Protein AF-0000000084598216 (afdb_homodimer)

Structure (mmCIF, N/CA/C/O backbone):
data_AF-0000000084598216-model_v1
#
loop_
_entity.id
_entity.type
_entity.pdbx_description
1 polymer N-acetyltransferase
#
loop_
_atom_site.group_PDB
_atom_site.id
_atom_site.type_symbol
_atom_site.label_atom_id
_atom_site.label_alt_id
_atom_site.label_comp_id
_atom_site.label_asym_id
_atom_site.label_entity_id
_atom_site.label_seq_id
_atom_site.pdbx_PDB_ins_code
_atom_site.Cartn_x
_atom_site.Cartn_y
_atom_site.Cartn_z
_atom_site.occupancy
_atom_site.B_iso_or_equiv
_atom_site.auth_seq_id
_atom_site.auth_comp_id
_atom_site.auth_asym_id
_atom_site.auth_atom_id
_atom_site.pdbx_PDB_model_num
ATOM 1 N N . MET A 1 1 ? 5.824 30.094 13.469 1 44.12 1 MET A N 1
ATOM 2 C CA . MET A 1 1 ? 5.27 28.875 12.891 1 44.12 1 MET A CA 1
ATOM 3 C C . MET A 1 1 ? 6.266 27.719 12.992 1 44.12 1 MET A C 1
ATOM 5 O O . MET A 1 1 ? 7.402 27.828 12.523 1 44.12 1 MET A O 1
ATOM 9 N N . ASN A 1 2 ? 6.309 27.078 14.039 1 52.69 2 ASN A N 1
ATOM 10 C CA . ASN A 1 2 ? 7.262 25.969 14.117 1 52.69 2 ASN A CA 1
ATOM 11 C C . ASN A 1 2 ? 7.18 25.062 12.898 1 52.69 2 ASN A C 1
ATOM 13 O O . ASN A 1 2 ? 6.195 24.344 12.711 1 52.69 2 ASN A O 1
ATOM 17 N N . ASP A 1 3 ? 7.652 25.469 11.719 1 62.44 3 ASP A N 1
ATOM 18 C CA . ASP A 1 3 ? 7.531 25.141 10.305 1 62.44 3 ASP A CA 1
ATOM 19 C C . ASP A 1 3 ? 8.172 23.781 10 1 62.44 3 ASP A C 1
ATOM 21 O O . ASP A 1 3 ? 8.523 23.5 8.852 1 62.44 3 ASP A O 1
ATOM 25 N N . LYS A 1 4 ? 8.352 23.078 11.164 1 89.88 4 LYS A N 1
ATOM 26 C CA . LYS A 1 4 ? 9.133 21.906 10.781 1 89.88 4 LYS A CA 1
ATOM 27 C C . LYS A 1 4 ? 8.297 20.625 10.859 1 89.88 4 LYS A C 1
ATOM 29 O O . LYS A 1 4 ? 7.551 20.438 11.82 1 89.88 4 LYS A O 1
ATOM 34 N N . VAL A 1 5 ? 8.234 19.953 9.906 1 97.06 5 VAL A N 1
ATOM 35 C CA . VAL A 1 5 ? 7.648 18.609 9.906 1 97.06 5 VAL A CA 1
ATOM 36 C C . VAL A 1 5 ? 8.43 17.703 10.859 1 97.06 5 VAL A C 1
ATOM 38 O O . VAL A 1 5 ? 9.656 17.672 10.836 1 97.06 5 VAL A O 1
ATOM 41 N N . ARG A 1 6 ? 7.707 17.047 11.797 1 97.81 6 ARG A N 1
ATOM 42 C CA . ARG A 1 6 ? 8.352 16.188 12.789 1 97.81 6 ARG A CA 1
ATOM 43 C C . ARG A 1 6 ? 7.906 14.742 12.633 1 97.81 6 ARG A C 1
ATOM 45 O O . ARG A 1 6 ? 6.715 14.469 12.461 1 97.81 6 ARG A O 1
ATOM 52 N N . ILE A 1 7 ? 8.883 13.891 12.758 1 98.44 7 ILE A N 1
ATOM 53 C CA . ILE A 1 7 ? 8.586 12.461 12.734 1 98.44 7 ILE A CA 1
ATOM 54 C C . ILE A 1 7 ? 8.109 12.016 14.117 1 98.44 7 ILE A C 1
ATOM 56 O O . ILE A 1 7 ? 8.688 12.398 15.133 1 98.44 7 ILE A O 1
ATOM 60 N N . ASN A 1 8 ? 7.07 11.32 14.109 1 98.06 8 ASN A N 1
ATOM 61 C CA . ASN A 1 8 ? 6.484 10.719 15.297 1 98.06 8 ASN A CA 1
ATOM 62 C C . ASN A 1 8 ? 6.215 11.758 16.375 1 98.06 8 ASN A C 1
ATOM 64 O O . ASN A 1 8 ? 6.477 11.516 17.562 1 98.06 8 ASN A O 1
ATOM 68 N N . LEU A 1 9 ? 5.793 12.914 15.977 1 96.69 9 LEU A N 1
ATOM 69 C CA . LEU A 1 9 ? 5.391 13.906 16.969 1 96.69 9 LEU A CA 1
ATOM 70 C C . LEU A 1 9 ? 4.211 13.398 17.797 1 96.69 9 LEU A C 1
ATOM 72 O O . LEU A 1 9 ? 3.346 12.688 17.281 1 96.69 9 LEU A O 1
ATOM 76 N N . PRO A 1 10 ? 4.137 13.719 19.062 1 96.31 10 PRO A N 1
ATOM 77 C CA . PRO A 1 10 ? 3.006 13.273 19.875 1 96.31 10 PRO A CA 1
ATOM 78 C C . PRO A 1 10 ? 1.663 13.758 19.344 1 96.31 10 PRO A C 1
ATOM 80 O O . PRO A 1 10 ? 1.524 14.938 18.984 1 96.31 10 PRO A O 1
ATOM 83 N N . ILE A 1 11 ? 0.755 12.898 19.203 1 96.94 11 ILE A N 1
ATOM 84 C CA . ILE A 1 11 ? -0.568 13.203 18.672 1 96.94 11 ILE A CA 1
ATOM 85 C C . ILE A 1 11 ? -1.642 12.633 19.609 1 96.94 11 ILE A C 1
ATOM 87 O O . ILE A 1 11 ? -1.562 11.469 20.016 1 96.94 11 ILE A O 1
ATOM 91 N N . GLU A 1 12 ? -2.537 13.477 19.938 1 96.19 12 GLU A N 1
ATOM 92 C CA . GLU A 1 12 ? -3.691 12.992 20.688 1 96.19 12 GLU A CA 1
ATOM 93 C C . GLU A 1 12 ? -4.668 12.25 19.781 1 96.19 12 GLU A C 1
ATOM 95 O O . GLU A 1 12 ? -4.758 12.539 18.594 1 96.19 12 GLU A O 1
ATOM 100 N N . ASP A 1 13 ? -5.48 11.414 20.359 1 94.94 13 ASP A N 1
ATOM 101 C CA . ASP A 1 13 ? -6.328 10.484 19.609 1 94.94 13 ASP A CA 1
ATOM 102 C C . ASP A 1 13 ? -7.305 11.234 18.719 1 94.94 13 ASP A C 1
ATOM 104 O O . ASP A 1 13 ? -7.664 10.758 17.641 1 94.94 13 ASP A O 1
ATOM 108 N N . GLU A 1 14 ? -7.668 12.406 19.062 1 96.88 14 GLU A N 1
ATOM 109 C CA . GLU A 1 14 ? -8.719 13.109 18.344 1 96.88 14 GLU A CA 1
ATOM 110 C C . GLU A 1 14 ? -8.141 13.984 17.234 1 96.88 14 GLU A C 1
ATOM 112 O O . GLU A 1 14 ? -8.867 14.438 16.344 1 96.88 14 GLU A O 1
ATOM 117 N N . GLU A 1 15 ? -6.887 14.18 17.25 1 98 15 GLU A N 1
ATOM 118 C CA . GLU A 1 15 ? -6.309 15.227 16.406 1 98 15 GLU A CA 1
ATOM 119 C C . GLU A 1 15 ? -6.363 14.836 14.938 1 98 15 GLU A C 1
ATOM 121 O O . GLU A 1 15 ? -6.754 15.641 14.086 1 98 15 GLU A O 1
ATOM 126 N N . VAL A 1 16 ? -5.977 13.602 14.617 1 98.38 16 VAL A N 1
ATOM 127 C CA . VAL A 1 16 ? -5.984 13.195 13.219 1 98.38 16 VAL A CA 1
ATOM 128 C C . VAL A 1 16 ? -7.422 13.062 12.727 1 98.38 16 VAL A C 1
ATOM 130 O O . VAL A 1 16 ? -7.766 13.57 11.656 1 98.38 16 VAL A O 1
ATOM 133 N N . PRO A 1 17 ? -8.32 12.484 13.57 1 98.19 17 PRO A N 1
ATOM 134 C CA . PRO A 1 17 ? -9.727 12.453 13.164 1 98.19 17 PRO A CA 1
ATOM 135 C C . PRO A 1 17 ? -10.289 13.844 12.898 1 98.19 17 PRO A C 1
ATOM 137 O O . PRO A 1 17 ? -11.047 14.039 11.945 1 98.19 17 PRO A O 1
ATOM 140 N N . LEU A 1 18 ? -9.906 14.781 13.68 1 98.19 18 LEU A N 1
ATOM 141 C CA . LEU A 1 18 ? -10.359 16.156 13.477 1 98.19 18 LEU A CA 1
ATOM 142 C C . LEU A 1 18 ? -9.805 16.719 12.18 1 98.19 18 LEU A C 1
ATOM 144 O O . LEU A 1 18 ? -10.523 17.391 11.43 1 98.19 18 LEU A O 1
ATOM 148 N N . LEU A 1 19 ? -8.586 16.516 11.914 1 98.31 19 LEU A N 1
ATOM 149 C CA . LEU A 1 19 ? -7.965 16.984 10.688 1 98.31 19 LEU A CA 1
ATOM 150 C C . LEU A 1 19 ? -8.617 16.344 9.469 1 98.31 19 LEU A C 1
ATOM 152 O O . LEU A 1 19 ? -8.883 17.016 8.469 1 98.31 19 LEU A O 1
ATOM 156 N N . ARG A 1 20 ? -8.852 15.016 9.555 1 97.94 20 ARG A N 1
ATOM 157 C CA . ARG A 1 20 ? -9.562 14.328 8.484 1 97.94 20 ARG A CA 1
ATOM 158 C C . ARG A 1 20 ? -10.914 14.969 8.227 1 97.94 20 ARG A C 1
ATOM 160 O O . ARG A 1 20 ? -11.273 15.242 7.078 1 97.94 20 ARG A O 1
ATOM 167 N N . GLU A 1 21 ? -11.625 15.219 9.281 1 98.06 21 GLU A N 1
ATOM 168 C CA . GLU A 1 21 ? -12.938 15.844 9.172 1 98.06 21 GLU A CA 1
ATOM 169 C C . GLU A 1 21 ? -12.844 17.219 8.5 1 98.06 21 GLU A C 1
ATOM 171 O O . GLU A 1 21 ? -13.703 17.578 7.695 1 98.06 21 GLU A O 1
ATOM 176 N N . THR A 1 22 ? -11.844 17.938 8.82 1 97.75 22 THR A N 1
ATOM 177 C CA . THR A 1 22 ? -11.664 19.297 8.312 1 97.75 22 THR A CA 1
ATOM 178 C C . THR A 1 22 ? -11.492 19.297 6.797 1 97.75 22 THR A C 1
ATOM 180 O O . THR A 1 22 ? -11.852 20.266 6.121 1 97.75 22 THR A O 1
ATOM 183 N N . VAL A 1 23 ? -11.016 18.172 6.219 1 96.5 23 VAL A N 1
ATOM 184 C CA . VAL A 1 23 ? -10.812 18.125 4.777 1 96.5 23 VAL A CA 1
ATOM 185 C C . VAL A 1 23 ? -11.953 17.344 4.121 1 96.5 23 VAL A C 1
ATOM 187 O O . VAL A 1 23 ? -11.883 17 2.941 1 96.5 23 VAL A O 1
ATOM 190 N N . GLY A 1 24 ? -12.969 16.953 4.898 1 96.12 24 GLY A N 1
ATOM 191 C CA . GLY A 1 24 ? -14.164 16.328 4.359 1 96.12 24 GLY A CA 1
ATOM 192 C C . GLY A 1 24 ? -14.078 14.812 4.348 1 96.12 24 GLY A C 1
ATOM 193 O O . GLY A 1 24 ? -14.844 14.148 3.645 1 96.12 24 GLY A O 1
ATOM 194 N N . TRP A 1 25 ? -13.148 14.266 5.039 1 95.31 25 TRP A N 1
ATOM 195 C CA . TRP A 1 25 ? -13 12.812 5.102 1 95.31 25 TRP A CA 1
ATOM 196 C C . TRP A 1 25 ? -13.719 12.242 6.316 1 95.31 25 TRP A C 1
ATOM 198 O O . TRP A 1 25 ? -14.031 12.977 7.258 1 95.31 25 TRP A O 1
ATOM 208 N N . ALA A 1 26 ? -13.969 10.922 6.289 1 94.06 26 ALA A N 1
ATOM 209 C CA . ALA A 1 26 ? -14.477 10.266 7.484 1 94.06 26 ALA A CA 1
ATOM 210 C C . ALA A 1 26 ? -13.469 10.344 8.625 1 94.06 26 ALA A C 1
ATOM 212 O O . ALA A 1 26 ? -12.266 10.18 8.406 1 94.06 26 ALA A O 1
ATOM 213 N N . ARG A 1 27 ? -13.898 10.594 9.773 1 95.44 27 ARG A N 1
ATOM 214 C CA . ARG A 1 27 ? -13.039 10.797 10.93 1 95.44 27 ARG A CA 1
ATOM 215 C C . ARG A 1 27 ? -12.297 9.516 11.297 1 95.44 27 ARG A C 1
ATOM 217 O O . ARG A 1 27 ? -11.117 9.555 11.656 1 95.44 27 ARG A O 1
ATOM 224 N N . ARG A 1 28 ? -13.008 8.367 11.328 1 93.12 28 ARG A N 1
ATOM 225 C CA . ARG A 1 28 ? -12.469 7.055 11.672 1 93.12 28 ARG A CA 1
ATOM 226 C C . ARG A 1 28 ? -11.812 7.082 13.055 1 93.12 28 ARG A C 1
ATOM 228 O O . ARG A 1 28 ? -10.664 6.656 13.211 1 93.12 28 ARG A O 1
ATOM 235 N N . ASP A 1 29 ? -12.539 7.516 14 1 95.44 29 ASP A N 1
ATOM 236 C CA . ASP A 1 29 ? -12.031 7.707 15.352 1 95.44 29 ASP A CA 1
ATOM 237 C C . ASP A 1 29 ? -11.453 6.406 15.914 1 95.44 29 ASP A C 1
ATOM 239 O O . ASP A 1 29 ? -10.484 6.43 16.672 1 95.44 29 ASP A O 1
ATOM 243 N N . GLN A 1 30 ? -12.008 5.391 15.484 1 92.12 30 GLN A N 1
ATOM 244 C CA . GLN A 1 30 ? -11.633 4.105 16.062 1 92.12 30 GLN A CA 1
ATOM 245 C C . GLN A 1 30 ? -10.258 3.656 15.562 1 92.12 30 GLN A C 1
ATOM 247 O O . GLN A 1 30 ? -9.625 2.793 16.172 1 92.12 30 GLN A O 1
ATOM 252 N N . ASP A 1 31 ? -9.82 4.191 14.523 1 92.62 31 ASP A N 1
ATOM 253 C CA . ASP A 1 31 ? -8.539 3.789 13.938 1 92.62 31 ASP A CA 1
ATOM 254 C C . ASP A 1 31 ? -7.371 4.309 14.773 1 92.62 31 ASP A C 1
ATOM 256 O O . ASP A 1 31 ? -6.285 3.723 14.758 1 92.62 31 ASP A O 1
ATOM 260 N N . TYR A 1 32 ? -7.684 5.383 15.352 1 90.31 32 TYR A N 1
ATOM 261 C CA . TYR A 1 32 ? -6.668 6.012 16.188 1 90.31 32 TYR A CA 1
ATOM 262 C C . TYR A 1 32 ? -6.914 5.723 17.656 1 90.31 32 TYR A C 1
ATOM 264 O O . TYR A 1 32 ? -8.031 5.879 18.156 1 90.31 32 TYR A O 1
ATOM 272 N N . PRO A 1 33 ? -6.012 5.148 18.5 1 91.06 33 PRO A N 1
ATOM 273 C CA . PRO A 1 33 ? -4.555 5.262 18.391 1 91.06 33 PRO A CA 1
ATOM 274 C C . PRO A 1 33 ? -3.91 4.043 17.734 1 91.06 33 PRO A C 1
ATOM 276 O O . PRO A 1 33 ? -2.691 4.008 17.547 1 91.06 33 PRO A O 1
ATOM 279 N N . LEU A 1 34 ? -4.648 3.055 17.312 1 92.06 34 LEU A N 1
ATOM 280 C CA . LEU A 1 34 ? -4.102 1.799 16.812 1 92.06 34 LEU A CA 1
ATOM 281 C C . LEU A 1 34 ? -3.16 2.047 15.641 1 92.06 34 LEU A C 1
ATOM 283 O O . LEU A 1 34 ? -2.146 1.36 15.492 1 92.06 34 LEU A O 1
ATOM 287 N N . LEU A 1 35 ? -3.516 2.973 14.875 1 93.19 35 LEU A N 1
ATOM 288 C CA . LEU A 1 35 ? -2.693 3.316 13.719 1 93.19 35 LEU A CA 1
ATOM 289 C C . LEU A 1 35 ? -1.271 3.666 14.148 1 93.19 35 LEU A C 1
ATOM 291 O O . LEU A 1 35 ? -0.304 3.217 13.531 1 93.19 35 LEU A O 1
ATOM 295 N N . PHE A 1 36 ? -1.128 4.34 15.227 1 94.31 36 PHE A N 1
ATOM 296 C CA . PHE A 1 36 ? 0.178 4.797 15.68 1 94.31 36 PHE A CA 1
ATOM 297 C C . PHE A 1 36 ? 0.994 3.637 16.234 1 9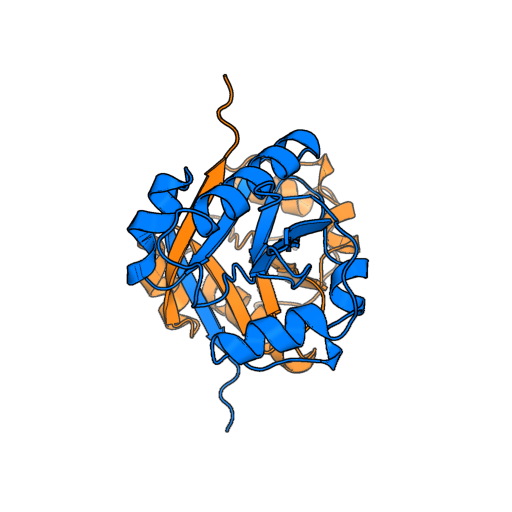4.31 36 PHE A C 1
ATOM 299 O O . PHE A 1 36 ? 2.225 3.688 16.25 1 94.31 36 PHE A O 1
ATOM 306 N N . GLU A 1 37 ? 0.31 2.607 16.641 1 92.62 37 GLU A N 1
ATOM 307 C CA . GLU A 1 37 ? 0.968 1.401 17.125 1 92.62 37 GLU A CA 1
ATOM 308 C C . GLU A 1 37 ? 1.438 0.521 15.977 1 92.62 37 GLU A C 1
ATOM 310 O O . GLU A 1 37 ? 2.406 -0.23 16.109 1 92.62 37 GLU A O 1
ATOM 315 N N . ARG A 1 38 ? 0.796 0.696 14.898 1 91.75 38 ARG A N 1
ATOM 316 C CA . ARG A 1 38 ? 0.979 -0.309 13.859 1 91.75 38 ARG A CA 1
ATOM 317 C C . ARG A 1 38 ? 1.77 0.258 12.68 1 91.75 38 ARG A C 1
ATOM 319 O O . ARG A 1 38 ? 2.496 -0.472 12.008 1 91.75 38 ARG A O 1
ATOM 326 N N . CYS A 1 39 ? 1.553 1.528 12.453 1 94.69 39 CYS A N 1
ATOM 327 C CA . CYS A 1 39 ? 2.283 2.09 11.32 1 94.69 39 CYS A CA 1
ATOM 328 C C . CYS A 1 39 ? 3.783 2.111 11.594 1 94.69 39 CYS A C 1
ATOM 330 O O . CYS A 1 39 ? 4.211 1.922 12.734 1 94.69 39 CYS A O 1
ATOM 332 N N . THR A 1 40 ? 4.547 2.199 10.547 1 95.38 40 THR A N 1
ATOM 333 C CA . THR A 1 40 ? 5.996 2.266 10.711 1 95.38 40 THR A CA 1
ATOM 334 C C . THR A 1 40 ? 6.402 3.562 11.406 1 95.38 40 THR A C 1
ATOM 336 O O . THR A 1 40 ? 7.141 3.539 12.391 1 95.38 40 THR A O 1
ATOM 339 N N . PHE A 1 41 ? 5.996 4.672 10.875 1 97.5 41 PHE A N 1
ATOM 340 C CA . PHE A 1 41 ? 6.133 5.984 11.5 1 97.5 41 PHE A CA 1
ATOM 341 C C . PHE A 1 41 ? 5.176 6.988 10.859 1 97.5 41 PHE A C 1
ATOM 343 O O . PHE A 1 41 ? 4.492 6.664 9.883 1 97.5 41 PHE A O 1
ATOM 350 N N . TRP A 1 42 ? 5.07 8.141 11.5 1 98 42 TRP A N 1
ATOM 351 C CA . TRP A 1 42 ? 4.254 9.211 10.945 1 98 42 TRP A CA 1
ATOM 352 C C . TRP A 1 42 ? 4.965 10.555 11.07 1 98 42 TRP A C 1
ATOM 354 O O . TRP A 1 42 ? 5.992 10.664 11.742 1 98 42 TRP A O 1
ATOM 364 N N . ALA A 1 43 ? 4.48 11.453 10.273 1 98.44 43 ALA A N 1
ATOM 365 C CA . ALA A 1 43 ? 4.957 12.836 10.328 1 98.44 43 ALA A CA 1
ATOM 366 C C . ALA A 1 43 ? 3.793 13.812 10.5 1 98.44 43 ALA A C 1
ATOM 368 O O . ALA A 1 43 ? 2.672 13.531 10.07 1 98.44 43 ALA A O 1
ATOM 369 N N . GLY A 1 44 ? 4.09 14.875 11.172 1 98.25 44 GLY A N 1
ATOM 370 C CA . GLY A 1 44 ? 3.092 15.922 11.352 1 98.25 44 GLY A CA 1
ATOM 371 C C . GLY A 1 44 ? 3.699 17.297 11.539 1 98.25 44 GLY A C 1
ATOM 372 O O . GLY A 1 44 ? 4.918 17.438 11.672 1 98.25 44 GLY A O 1
ATOM 373 N N . MET A 1 45 ? 2.834 18.203 11.383 1 97.94 45 MET A N 1
ATOM 374 C CA . MET A 1 45 ? 3.184 19.609 11.609 1 97.94 45 MET A CA 1
ATOM 375 C C . MET A 1 45 ? 2.115 20.312 12.438 1 97.94 45 MET A C 1
ATOM 377 O O . MET A 1 45 ? 0.923 20.047 12.266 1 97.94 45 MET A O 1
ATOM 381 N N . ARG A 1 46 ? 2.594 21.172 13.32 1 97.12 46 ARG A N 1
ATOM 382 C CA . ARG A 1 46 ? 1.678 21.953 14.133 1 97.12 46 ARG A CA 1
ATOM 383 C C . ARG A 1 46 ? 1.679 23.422 13.703 1 97.12 46 ARG A C 1
ATOM 385 O O . ARG A 1 46 ? 2.719 23.953 13.305 1 97.12 46 ARG A O 1
ATOM 392 N N . GLY A 1 47 ? 0.487 23.969 13.805 1 94.19 47 GLY A N 1
ATOM 393 C CA . GLY A 1 47 ? 0.353 25.391 13.531 1 94.19 47 GLY A CA 1
ATOM 394 C C . GLY A 1 47 ? 0.76 26.281 14.695 1 94.19 47 GLY A C 1
ATOM 395 O O . GLY A 1 47 ? 1.365 25.797 15.656 1 94.19 47 GLY A O 1
ATOM 396 N N . GLU A 1 48 ? 0.495 27.562 14.539 1 92.06 48 GLU A N 1
ATOM 397 C CA . GLU A 1 48 ? 0.89 28.547 15.531 1 92.06 48 GLU A CA 1
ATOM 398 C C . GLU A 1 48 ? 0.182 28.328 16.859 1 92.06 48 GLU A C 1
ATOM 400 O O . GLU A 1 48 ? 0.734 28.609 17.922 1 92.06 48 GLU A O 1
ATOM 405 N N . ASN A 1 49 ? -0.982 27.797 16.844 1 92.25 49 ASN A N 1
ATOM 406 C CA . ASN A 1 49 ? -1.756 27.531 18.062 1 92.25 49 ASN A CA 1
ATOM 407 C C . ASN A 1 49 ? -1.616 26.078 18.5 1 92.25 49 ASN A C 1
ATOM 409 O O . ASN A 1 49 ? -2.525 25.531 19.125 1 92.25 49 ASN A O 1
ATOM 413 N N . GLU A 1 50 ? -0.662 25.375 18.016 1 93.44 50 GLU A N 1
ATOM 414 C CA . GLU A 1 50 ? -0.301 24.016 18.391 1 93.44 50 GLU A CA 1
ATOM 415 C C . GLU A 1 50 ? -1.316 23.016 17.875 1 93.44 50 GLU A C 1
ATOM 417 O O . GLU A 1 50 ? -1.372 21.875 18.344 1 93.44 50 GLU A O 1
ATOM 422 N N . GLU A 1 51 ? -2.115 23.406 16.969 1 95.56 51 GLU A N 1
ATOM 423 C CA . GLU A 1 51 ? -3.041 22.484 16.312 1 95.56 51 GLU A CA 1
ATOM 424 C C . GLU A 1 51 ? -2.334 21.656 15.242 1 95.56 51 GLU A C 1
ATOM 426 O O . GLU A 1 51 ? -1.438 22.156 14.555 1 95.56 51 GLU A O 1
ATOM 431 N N . LEU A 1 52 ? -2.73 20.438 15.117 1 97.62 52 LEU A N 1
ATOM 432 C CA . LEU A 1 52 ? -2.193 19.625 14.039 1 97.62 52 LEU A CA 1
ATOM 433 C C . LEU A 1 52 ? -2.668 20.125 12.68 1 97.62 52 LEU A C 1
ATOM 435 O O . LEU A 1 52 ? -3.873 20.172 12.414 1 97.62 52 LEU A O 1
ATOM 439 N N . ILE A 1 53 ? -1.76 20.516 11.766 1 97.5 53 ILE A N 1
ATOM 440 C CA . ILE A 1 53 ? -2.205 21.125 10.516 1 97.5 53 ILE A CA 1
ATOM 441 C C . ILE A 1 53 ? -1.802 20.234 9.336 1 97.5 53 ILE A C 1
ATOM 443 O O . ILE A 1 53 ? -2.262 20.438 8.211 1 97.5 53 ILE A O 1
ATOM 447 N N . ALA A 1 54 ? -0.954 19.266 9.547 1 98.5 54 ALA A N 1
ATOM 448 C CA . ALA A 1 54 ? -0.545 18.328 8.508 1 98.5 54 ALA A CA 1
ATOM 449 C C . ALA A 1 54 ? -0.213 16.953 9.109 1 98.5 54 ALA A C 1
ATOM 451 O O . ALA A 1 54 ? 0.292 16.875 10.234 1 98.5 54 ALA A O 1
ATOM 452 N N . PHE A 1 55 ? -0.533 15.969 8.344 1 98.56 55 PHE A N 1
ATOM 453 C CA . PHE A 1 55 ? -0.317 14.609 8.828 1 98.56 55 PHE A CA 1
ATOM 454 C C . PHE A 1 55 ? -0.12 13.648 7.664 1 98.56 55 PHE A C 1
ATOM 456 O O . PHE A 1 55 ? -0.72 13.82 6.602 1 98.56 55 PHE A O 1
ATOM 463 N N . GLY A 1 56 ? 0.669 12.68 7.805 1 98.19 56 GLY A N 1
ATOM 464 C CA . GLY A 1 56 ? 0.883 11.531 6.941 1 98.19 56 GLY A CA 1
ATOM 465 C C . GLY A 1 56 ? 1.662 10.414 7.609 1 98.19 56 GLY A C 1
ATOM 466 O O . GLY A 1 56 ? 2.336 10.641 8.617 1 98.19 56 GLY A O 1
ATOM 467 N N . TYR A 1 57 ? 1.491 9.258 7.129 1 97.69 57 TYR A N 1
ATOM 468 C CA . TYR A 1 57 ? 2.227 8.172 7.766 1 97.69 57 TYR A CA 1
ATOM 469 C C . TYR A 1 57 ? 2.691 7.148 6.738 1 97.69 57 TYR A C 1
ATOM 471 O O . TYR A 1 57 ? 2.236 7.164 5.594 1 97.69 57 TYR A O 1
ATOM 479 N N . LEU A 1 58 ? 3.664 6.449 7.066 1 97.62 58 LEU A N 1
ATOM 480 C CA . LEU A 1 58 ? 4.184 5.324 6.297 1 97.62 58 LEU A CA 1
ATOM 481 C C . LEU A 1 58 ? 3.879 4 6.992 1 97.62 58 LEU A C 1
ATOM 483 O O . LEU A 1 58 ? 4.035 3.887 8.211 1 97.62 58 LEU A O 1
ATOM 487 N N . CYS A 1 59 ? 3.34 3.08 6.195 1 94.81 59 CYS A N 1
ATOM 488 C CA . CYS A 1 59 ? 3.1 1.731 6.695 1 94.81 59 CYS A CA 1
ATOM 489 C C . CYS A 1 59 ? 3.668 0.687 5.742 1 94.81 59 CYS A C 1
ATOM 491 O O . CYS A 1 59 ? 4.18 1.027 4.676 1 94.81 59 CYS A O 1
ATOM 493 N N . GLY A 1 60 ? 3.602 -0.583 6.18 1 90.38 60 GLY A N 1
ATOM 494 C CA . GLY A 1 60 ? 4.125 -1.69 5.398 1 90.38 60 GLY A CA 1
ATOM 495 C C . GLY A 1 60 ? 4.629 -2.84 6.25 1 90.38 60 GLY A C 1
ATOM 496 O O . GLY A 1 60 ? 4.262 -2.959 7.418 1 90.38 60 GLY A O 1
ATOM 497 N N . MET A 1 61 ? 5.398 -3.656 5.59 1 85.75 61 MET A N 1
ATOM 498 C CA . MET A 1 61 ? 5.859 -4.879 6.242 1 85.75 61 MET A CA 1
ATOM 499 C C . MET A 1 61 ? 7.152 -4.629 7.012 1 85.75 61 MET A C 1
ATOM 501 O O . MET A 1 61 ? 7.641 -5.516 7.719 1 85.75 61 MET A O 1
ATOM 505 N N . GLY A 1 62 ? 7.605 -3.445 6.953 1 80.75 62 GLY A N 1
ATOM 506 C CA . GLY A 1 62 ? 8.891 -3.156 7.574 1 80.75 62 GLY A CA 1
ATOM 507 C C . GLY A 1 62 ? 10.055 -3.803 6.855 1 80.75 62 GLY A C 1
ATOM 508 O O . GLY A 1 62 ? 11.102 -4.051 7.457 1 80.75 62 GLY A O 1
ATOM 509 N N . LEU A 1 63 ? 9.812 -4.176 5.742 1 85.75 63 LEU A N 1
ATOM 510 C CA . LEU A 1 63 ? 10.867 -4.664 4.852 1 85.75 63 LEU A CA 1
ATOM 511 C C . LEU A 1 63 ? 11.305 -3.57 3.885 1 85.75 63 LEU A C 1
ATOM 513 O O . LEU A 1 63 ? 11.5 -2.422 4.285 1 85.75 63 LEU A O 1
ATOM 517 N N . GLU A 1 64 ? 11.523 -3.824 2.658 1 88.5 64 GLU A N 1
ATOM 518 C CA . GLU A 1 64 ? 12.109 -2.848 1.747 1 88.5 64 GLU A CA 1
ATOM 519 C C . GLU A 1 64 ? 11.047 -1.92 1.169 1 88.5 64 GLU A C 1
ATOM 521 O O . GLU A 1 64 ? 11.367 -0.856 0.636 1 88.5 64 GLU A O 1
ATOM 526 N N . HIS A 1 65 ? 9.859 -2.277 1.362 1 93.19 65 HIS A N 1
ATOM 527 C CA . HIS A 1 65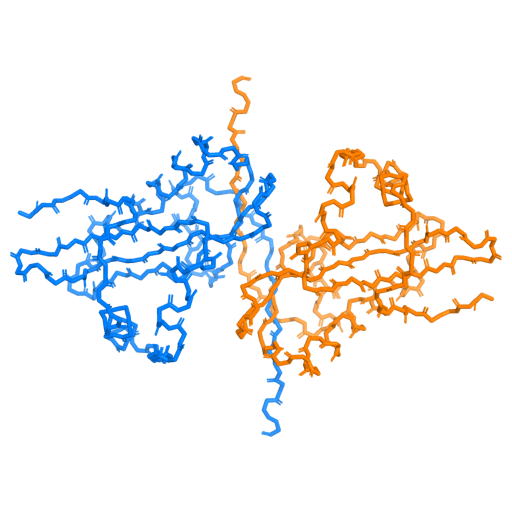 ? 8.773 -1.57 0.7 1 93.19 65 HIS A CA 1
ATOM 528 C C . HIS A 1 65 ? 7.793 -0.987 1.715 1 93.19 65 HIS A C 1
ATOM 530 O O . HIS A 1 65 ? 7.426 -1.656 2.684 1 93.19 65 HIS A O 1
ATOM 536 N N . GLY A 1 66 ?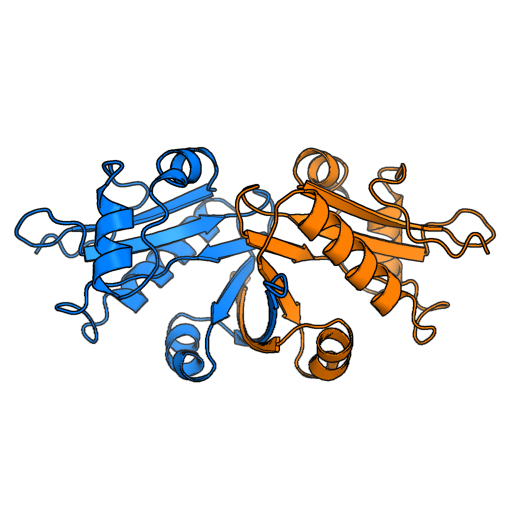 7.387 0.329 1.517 1 95.69 66 GLY A N 1
ATOM 537 C CA . GLY A 1 66 ? 6.375 0.963 2.348 1 95.69 66 GLY A CA 1
ATOM 538 C C . GLY A 1 66 ? 5.367 1.771 1.549 1 95.69 66 GLY A C 1
ATOM 539 O O . GLY A 1 66 ? 5.535 1.962 0.342 1 95.69 66 GLY A O 1
ATOM 540 N N . TYR A 1 67 ? 4.332 2.242 2.295 1 96.75 67 TYR A N 1
ATOM 541 C CA . TYR A 1 67 ? 3.24 3.01 1.706 1 96.75 67 TYR A CA 1
ATOM 542 C C . TYR A 1 67 ? 2.988 4.289 2.492 1 96.75 67 TYR A C 1
ATOM 544 O O . TYR A 1 67 ? 2.885 4.262 3.721 1 96.75 67 TYR A O 1
ATOM 552 N N . ILE A 1 68 ? 2.943 5.336 1.809 1 97.19 68 ILE A N 1
ATOM 553 C CA . ILE A 1 68 ? 2.529 6.586 2.438 1 97.19 68 ILE A CA 1
ATOM 554 C C . ILE A 1 68 ? 1.02 6.758 2.295 1 97.19 68 ILE A C 1
ATOM 556 O O . ILE A 1 68 ? 0.467 6.574 1.209 1 97.19 68 ILE A O 1
ATOM 560 N N . GLU A 1 69 ? 0.386 7.109 3.396 1 95.31 69 GLU A N 1
ATOM 561 C CA . GLU A 1 69 ? -1.065 7.258 3.447 1 95.31 69 GLU A CA 1
ATOM 562 C C . GLU A 1 69 ? -1.462 8.516 4.215 1 95.31 69 GLU A C 1
ATOM 564 O O . GLU A 1 69 ? -0.666 9.062 4.984 1 95.31 69 GLU A O 1
ATOM 569 N N . ASP A 1 70 ? -2.693 8.938 3.996 1 94.88 70 ASP A N 1
ATOM 570 C CA . ASP A 1 70 ? -3.379 9.984 4.746 1 94.88 70 ASP A CA 1
ATOM 571 C C . ASP A 1 70 ? -2.57 11.281 4.746 1 94.88 70 ASP A C 1
ATOM 573 O O . ASP A 1 70 ? -2.391 11.906 5.793 1 94.88 70 ASP A O 1
ATOM 577 N N . VAL A 1 71 ? -2.029 11.539 3.568 1 96.94 71 VAL A N 1
ATOM 578 C CA . VAL A 1 71 ? -1.378 12.836 3.438 1 96.94 71 VAL A CA 1
ATOM 579 C C . VAL A 1 71 ? -2.428 13.945 3.449 1 96.94 71 VAL A C 1
ATOM 581 O O . VAL A 1 71 ? -3.172 14.117 2.48 1 96.94 71 VAL A O 1
ATOM 584 N N . ILE A 1 72 ? -2.461 14.648 4.57 1 97.62 72 ILE A N 1
ATOM 585 C CA . ILE A 1 72 ? -3.518 15.633 4.762 1 97.62 72 ILE A CA 1
ATOM 586 C C . ILE A 1 72 ? -2.914 16.938 5.266 1 97.62 72 ILE A C 1
ATOM 588 O O . ILE A 1 72 ? -2.031 16.938 6.129 1 97.62 72 ILE A O 1
ATOM 592 N N . VAL A 1 73 ? -3.352 17.984 4.676 1 97.75 73 VAL A N 1
ATOM 593 C CA . VAL A 1 73 ? -3.002 19.328 5.109 1 97.75 73 VAL A CA 1
ATOM 594 C C . VAL A 1 73 ? -4.27 20.141 5.363 1 97.75 73 VAL A C 1
ATOM 596 O O . VAL A 1 73 ? -5.191 20.141 4.543 1 97.75 73 VAL A O 1
ATOM 599 N N . HIS A 1 74 ? -4.301 20.781 6.527 1 97.94 74 HIS A N 1
ATOM 600 C CA . HIS A 1 74 ? -5.43 21.641 6.836 1 97.94 74 HIS A CA 1
ATOM 601 C C . HIS A 1 74 ? -5.691 22.625 5.699 1 97.94 74 HIS A C 1
ATOM 603 O O . HIS A 1 74 ? -4.758 23.203 5.145 1 97.94 74 HIS A O 1
ATOM 609 N N . PRO A 1 75 ? -6.969 22.859 5.41 1 97.5 75 PRO A N 1
ATOM 610 C CA . PRO A 1 75 ? -7.316 23.688 4.246 1 97.5 75 PRO A CA 1
ATOM 611 C C . PRO A 1 75 ? -6.699 25.078 4.301 1 97.5 75 PRO A C 1
ATOM 613 O O . PRO A 1 75 ? -6.238 25.594 3.281 1 97.5 75 PRO A O 1
ATOM 616 N N . LEU A 1 76 ? -6.613 25.641 5.406 1 95.69 76 LEU A N 1
ATOM 617 C CA . LEU A 1 76 ? -6.098 27 5.578 1 95.69 76 LEU A CA 1
ATOM 618 C C . LEU A 1 76 ? -4.609 27.062 5.258 1 95.69 76 LEU A C 1
ATOM 620 O O . LEU A 1 76 ? -4.047 28.141 5.09 1 95.69 76 LEU A O 1
ATOM 624 N N . TYR A 1 77 ? -3.975 25.922 5.152 1 94.69 77 TYR A N 1
ATOM 625 C CA . TYR A 1 77 ? -2.527 25.875 4.973 1 94.69 77 TYR A CA 1
ATOM 626 C C . TYR A 1 77 ? -2.156 25.203 3.662 1 94.69 77 TYR A C 1
ATOM 628 O O . TYR A 1 77 ? -0.983 24.906 3.412 1 94.69 77 TYR A O 1
ATOM 636 N N . GLN A 1 78 ? -3.094 24.844 2.855 1 94.38 78 GLN A N 1
ATOM 637 C CA . GLN A 1 78 ? -2.832 24.203 1.571 1 94.38 78 GLN A CA 1
ATOM 638 C C . GLN A 1 78 ? -2.287 25.203 0.557 1 94.38 78 GLN A C 1
ATOM 640 O O . GLN A 1 78 ? -2.443 26.406 0.729 1 94.38 78 GLN A O 1
ATOM 645 N N . GLY A 1 79 ? -1.575 24.672 -0.355 1 92.06 79 GLY A N 1
ATOM 646 C CA . GLY A 1 79 ? -1.02 25.531 -1.394 1 92.06 79 GLY A CA 1
ATOM 647 C C . GLY A 1 79 ? 0.22 26.281 -0.949 1 92.06 79 GLY A C 1
ATOM 648 O O . GLY A 1 79 ? 0.666 27.203 -1.627 1 92.06 79 GLY A O 1
ATOM 649 N N . SER A 1 80 ? 0.77 25.875 0.195 1 91 80 SER A N 1
ATOM 650 C CA . SER A 1 80 ? 1.924 26.578 0.749 1 91 80 SER A CA 1
ATOM 651 C C . SER A 1 80 ? 3.164 25.688 0.743 1 91 80 SER A C 1
ATOM 653 O O . SER A 1 80 ? 4.195 26.062 1.31 1 91 80 SER A O 1
ATOM 655 N N . GLY A 1 81 ? 3.021 24.531 0.192 1 94.19 81 GLY A N 1
ATOM 656 C CA . GLY A 1 81 ? 4.172 23.656 0.107 1 94.19 81 GLY A CA 1
ATOM 657 C C . GLY A 1 81 ? 4.277 22.703 1.283 1 94.19 81 GLY A C 1
ATOM 658 O O . GLY A 1 81 ? 5.168 21.844 1.321 1 94.19 81 GLY A O 1
ATOM 659 N N . ILE A 1 82 ? 3.389 22.766 2.172 1 95.69 82 ILE A N 1
ATOM 660 C CA . ILE A 1 82 ? 3.418 21.969 3.391 1 95.69 82 ILE A CA 1
ATOM 661 C C . ILE A 1 82 ? 3.277 20.484 3.039 1 95.69 82 ILE A C 1
ATOM 663 O O . ILE A 1 82 ? 3.957 19.641 3.621 1 95.69 82 ILE A O 1
ATOM 667 N N . GLY A 1 83 ? 2.436 20.219 2.119 1 97 83 GLY A N 1
ATOM 668 C CA . GLY A 1 83 ? 2.266 18.828 1.694 1 97 83 GLY A CA 1
ATOM 669 C C . GLY A 1 83 ? 3.549 18.203 1.186 1 97 83 GLY A C 1
ATOM 670 O O . GLY A 1 83 ? 3.893 17.078 1.57 1 97 83 GLY A O 1
ATOM 671 N N . ALA A 1 84 ? 4.215 18.969 0.361 1 96.56 84 ALA A N 1
ATOM 672 C CA . ALA A 1 84 ? 5.473 18.469 -0.197 1 96.56 84 ALA A CA 1
ATOM 673 C C . ALA A 1 84 ? 6.523 18.297 0.895 1 96.56 84 ALA A C 1
ATOM 675 O O . ALA A 1 84 ? 7.266 17.312 0.896 1 96.56 84 ALA A O 1
ATOM 676 N N . LYS A 1 85 ? 6.609 19.219 1.763 1 96.88 85 LYS A N 1
ATOM 677 C CA . LYS A 1 85 ? 7.523 19.109 2.895 1 96.88 85 LYS A CA 1
ATOM 678 C C . LYS A 1 85 ? 7.234 17.859 3.719 1 96.88 85 LYS A C 1
ATOM 680 O O . LYS A 1 85 ? 8.156 17.156 4.145 1 96.88 85 LYS A O 1
ATOM 685 N N . LEU A 1 86 ? 5.973 17.609 3.93 1 97.88 86 LEU A N 1
ATOM 686 C CA . LEU A 1 86 ? 5.523 16.469 4.699 1 97.88 86 LEU A CA 1
ATOM 687 C C . LEU A 1 86 ? 5.953 15.164 4.031 1 97.88 86 LEU A C 1
ATOM 689 O O . LEU A 1 86 ? 6.582 14.305 4.664 1 97.88 86 LEU A O 1
ATOM 693 N N . VAL A 1 87 ? 5.66 15.016 2.736 1 98.06 87 VAL A N 1
ATOM 694 C CA . VAL A 1 87 ? 5.969 13.805 1.983 1 98.06 87 VAL A CA 1
ATOM 695 C C . VAL A 1 87 ? 7.484 13.609 1.917 1 98.06 87 VAL A C 1
ATOM 697 O O . VAL A 1 87 ? 7.988 12.516 2.176 1 98.06 87 VAL A O 1
ATOM 700 N N . LYS A 1 88 ? 8.211 14.641 1.668 1 97.38 88 LYS A N 1
ATOM 701 C CA . LYS A 1 88 ? 9.664 14.555 1.573 1 97.38 88 LYS A CA 1
ATOM 702 C C . LYS A 1 88 ? 10.281 14.148 2.912 1 97.38 88 LYS A C 1
ATOM 704 O O . LYS A 1 88 ? 11.25 13.391 2.953 1 97.38 88 LYS A O 1
ATOM 709 N N . ARG A 1 89 ? 9.742 14.664 3.963 1 97.62 89 ARG A N 1
ATOM 710 C CA . ARG A 1 89 ? 10.227 14.281 5.285 1 97.62 89 ARG A CA 1
ATOM 711 C C . ARG A 1 89 ? 9.992 12.797 5.547 1 97.62 89 ARG A C 1
ATOM 713 O O . ARG A 1 89 ? 10.836 12.133 6.152 1 97.62 89 ARG A O 1
ATOM 720 N N . LEU A 1 90 ? 8.828 12.305 5.16 1 98.12 90 LEU A N 1
ATOM 721 C CA . LEU A 1 90 ? 8.523 10.883 5.285 1 98.12 90 LEU A CA 1
ATOM 722 C C . LEU A 1 90 ? 9.508 10.047 4.473 1 98.12 90 LEU A C 1
ATOM 724 O O . LEU A 1 90 ? 9.961 8.992 4.93 1 98.12 90 LEU A O 1
ATOM 728 N N . LEU A 1 91 ? 9.867 10.523 3.273 1 97.69 91 LEU A N 1
ATOM 729 C CA . LEU A 1 91 ? 10.773 9.797 2.398 1 97.69 91 LEU A CA 1
ATOM 730 C C . LEU A 1 91 ? 12.18 9.758 2.988 1 97.69 91 LEU A C 1
ATOM 732 O O . LEU A 1 91 ? 12.852 8.727 2.93 1 97.69 91 LEU A O 1
ATOM 736 N N . VAL A 1 92 ? 12.609 10.836 3.545 1 97.19 92 VAL A N 1
ATOM 737 C CA . VAL A 1 92 ? 13.914 10.875 4.199 1 97.19 92 VAL A CA 1
ATOM 738 C C . VAL A 1 92 ? 13.945 9.859 5.344 1 97.19 92 VAL A C 1
ATOM 740 O O . VAL A 1 92 ? 14.914 9.109 5.492 1 97.19 92 VAL A O 1
ATOM 743 N N . GLU A 1 93 ? 12.906 9.844 6.117 1 97.5 93 GLU A N 1
ATOM 744 C CA . GLU A 1 93 ? 12.828 8.891 7.223 1 97.5 93 GLU A CA 1
ATOM 745 C C . GLU A 1 93 ? 12.797 7.457 6.711 1 97.5 93 GLU A C 1
ATOM 747 O O . GLU A 1 93 ? 13.391 6.562 7.316 1 97.5 93 GLU A O 1
ATOM 752 N N . ALA A 1 94 ? 12.023 7.242 5.652 1 96.5 94 ALA A N 1
ATOM 753 C CA . ALA A 1 94 ? 12 5.922 5.035 1 96.5 94 ALA A CA 1
ATOM 754 C C . ALA A 1 94 ? 13.414 5.449 4.695 1 96.5 94 ALA A C 1
ATOM 756 O O . ALA A 1 94 ? 13.812 4.344 5.074 1 96.5 94 ALA A O 1
ATOM 757 N N . GLU A 1 95 ? 14.18 6.273 4.059 1 94.88 95 GLU A N 1
ATOM 758 C CA . GLU A 1 95 ? 15.555 5.957 3.695 1 94.88 95 GLU A CA 1
ATOM 759 C C . GLU A 1 95 ? 16.391 5.613 4.93 1 94.88 95 GLU A C 1
ATOM 761 O O . GLU A 1 95 ? 17.094 4.613 4.945 1 94.88 95 GLU A O 1
ATOM 766 N N . THR A 1 96 ? 16.219 6.402 5.926 1 95 96 THR A N 1
ATOM 767 C CA . THR A 1 96 ? 17.016 6.246 7.137 1 95 96 THR A CA 1
ATOM 768 C C . THR A 1 96 ? 16.672 4.949 7.855 1 95 96 THR A C 1
ATOM 770 O O . THR A 1 96 ? 17.484 4.395 8.594 1 95 96 THR A O 1
ATOM 773 N N . THR A 1 97 ? 15.453 4.461 7.641 1 93.44 97 THR A N 1
ATOM 774 C CA . THR A 1 97 ? 14.992 3.279 8.359 1 93.44 97 THR A CA 1
ATOM 775 C C . THR A 1 97 ? 15.07 2.041 7.477 1 93.44 97 THR A C 1
ATOM 777 O O . THR A 1 97 ? 14.547 0.983 7.828 1 93.44 97 THR A O 1
ATOM 780 N N . GLY A 1 98 ? 15.586 2.203 6.324 1 92.38 98 GLY A N 1
ATOM 781 C CA . GLY A 1 98 ? 15.883 1.051 5.484 1 92.38 98 GLY A CA 1
ATOM 782 C C . GLY A 1 98 ? 14.766 0.724 4.508 1 92.38 98 GLY A C 1
ATOM 783 O O . GLY A 1 98 ? 14.742 -0.362 3.924 1 92.38 98 GLY A O 1
ATOM 784 N N . ILE A 1 99 ? 13.82 1.584 4.402 1 93.56 99 ILE A N 1
ATOM 785 C CA . ILE A 1 99 ? 12.781 1.438 3.395 1 93.56 99 ILE A CA 1
ATOM 786 C C . ILE A 1 99 ? 13.242 2.055 2.078 1 93.56 99 ILE A C 1
ATOM 788 O O . ILE A 1 99 ? 13.398 3.273 1.977 1 93.56 99 ILE A O 1
ATOM 792 N N . GLU A 1 100 ? 13.336 1.2 1.087 1 94 100 GLU A N 1
ATOM 793 C CA . GLU A 1 100 ? 13.984 1.644 -0.141 1 94 100 GLU A CA 1
ATOM 794 C C . GLU A 1 100 ? 12.961 1.936 -1.235 1 94 100 GLU A C 1
ATOM 796 O O . GLU A 1 100 ? 13.289 2.568 -2.242 1 94 100 GLU A O 1
ATOM 801 N N . ILE A 1 101 ? 11.852 1.404 -1.087 1 95.12 101 ILE A N 1
ATOM 802 C CA . ILE A 1 101 ? 10.773 1.621 -2.047 1 95.12 101 ILE A CA 1
ATOM 803 C C . ILE A 1 101 ? 9.531 2.141 -1.321 1 95.12 101 ILE A C 1
ATOM 805 O O . ILE A 1 101 ? 9.109 1.564 -0.318 1 95.12 101 ILE A O 1
ATOM 809 N N . VAL A 1 102 ? 9.031 3.24 -1.772 1 97.31 102 VAL A N 1
ATOM 810 C CA . VAL A 1 102 ? 7.809 3.805 -1.206 1 97.31 102 VAL A CA 1
ATOM 811 C C . VAL A 1 102 ? 6.77 3.998 -2.309 1 97.31 102 VAL A C 1
ATOM 813 O O . VAL A 1 102 ? 7.082 4.527 -3.377 1 97.31 102 VAL A O 1
ATOM 816 N N . THR A 1 103 ? 5.586 3.539 -2.018 1 96.75 103 THR A N 1
ATOM 817 C CA . THR A 1 103 ? 4.504 3.652 -2.988 1 96.75 103 THR A CA 1
ATOM 818 C C . THR A 1 103 ? 3.367 4.508 -2.434 1 96.75 103 THR A C 1
ATOM 820 O O . THR A 1 103 ? 3.111 4.5 -1.228 1 96.75 103 THR A O 1
ATOM 823 N N . VAL A 1 104 ? 2.721 5.285 -3.301 1 96.19 104 VAL A N 1
ATOM 824 C CA . VAL A 1 104 ? 1.518 6.051 -2.992 1 96.19 104 VAL A CA 1
ATOM 825 C C . VAL A 1 104 ? 0.489 5.871 -4.105 1 96.19 104 VAL A C 1
ATOM 827 O O . VAL A 1 104 ? 0.849 5.598 -5.254 1 96.19 104 VAL A O 1
ATOM 830 N N . THR A 1 105 ? -0.735 5.922 -3.781 1 93.88 105 THR A N 1
ATOM 831 C CA . THR A 1 105 ? -1.833 5.984 -4.742 1 93.88 105 THR A CA 1
ATOM 832 C C . THR A 1 105 ? -2.635 7.27 -4.562 1 93.88 105 THR A C 1
ATOM 834 O O . THR A 1 105 ? -2.795 7.758 -3.439 1 93.88 105 THR A O 1
ATOM 837 N N . PHE A 1 106 ? -3.078 7.828 -5.625 1 92.25 106 PHE A N 1
ATOM 838 C CA . PHE A 1 106 ? -3.723 9.133 -5.598 1 92.25 106 PHE A CA 1
ATOM 839 C C . PHE A 1 106 ? -4.617 9.32 -6.816 1 92.25 106 PHE A C 1
ATOM 841 O O . PHE A 1 106 ? -4.547 8.547 -7.773 1 92.25 106 PHE A O 1
ATOM 848 N N . ASP A 1 107 ? -5.484 10.297 -6.695 1 90 107 ASP A N 1
ATOM 849 C CA . ASP A 1 107 ? -6.207 10.742 -7.883 1 90 107 ASP A CA 1
ATOM 850 C C . ASP A 1 107 ? -5.254 11.359 -8.906 1 90 107 ASP A C 1
ATOM 852 O O . ASP A 1 107 ? -4.316 12.07 -8.539 1 90 107 ASP A O 1
ATOM 856 N N . THR A 1 108 ? -5.574 11.117 -10.164 1 88.38 108 THR A N 1
ATOM 857 C CA . THR A 1 108 ? -4.68 11.508 -11.25 1 88.38 108 THR A CA 1
ATOM 858 C C . THR A 1 108 ? -4.387 13.008 -11.195 1 88.38 108 THR A C 1
ATOM 860 O O . THR A 1 108 ? -3.309 13.445 -11.594 1 88.38 108 THR A O 1
ATOM 863 N N . GLU A 1 109 ? -5.285 13.75 -10.641 1 91.44 109 GLU A N 1
ATOM 864 C CA . GLU A 1 109 ? -5.09 15.195 -10.57 1 91.44 109 GLU A CA 1
ATOM 865 C C . GLU A 1 109 ? -3.947 15.547 -9.617 1 91.44 109 GLU A C 1
ATOM 867 O O . GLU A 1 109 ? -3.408 16.656 -9.672 1 91.44 109 GLU A O 1
ATOM 872 N N . HIS A 1 110 ? -3.572 14.617 -8.805 1 92.62 110 HIS A N 1
ATOM 873 C CA . HIS A 1 110 ? -2.518 14.883 -7.836 1 92.62 110 HIS A CA 1
ATOM 874 C C . HIS A 1 110 ? -1.165 14.391 -8.344 1 92.62 110 HIS A C 1
ATOM 876 O O . HIS A 1 110 ? -0.159 14.492 -7.637 1 92.62 110 HIS A O 1
ATOM 882 N N . ALA A 1 111 ? -1.038 13.922 -9.555 1 93.31 111 ALA A N 1
ATOM 883 C CA . ALA A 1 111 ? 0.184 13.367 -10.133 1 93.31 111 ALA A CA 1
ATOM 884 C C . ALA A 1 111 ? 1.316 14.391 -10.109 1 93.31 111 ALA A C 1
ATOM 886 O O . ALA A 1 111 ? 2.426 14.086 -9.664 1 93.31 111 ALA A O 1
ATOM 887 N N . PRO A 1 112 ? 1.074 15.648 -10.508 1 94.44 112 PRO A N 1
ATOM 888 C CA . PRO A 1 112 ? 2.172 16.609 -10.484 1 94.44 112 PRO A CA 1
ATOM 889 C 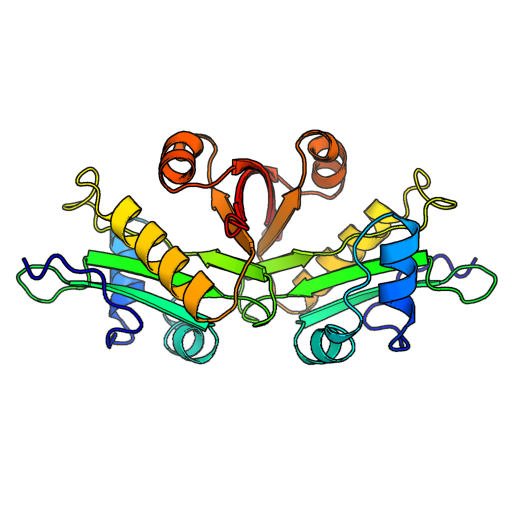C . PRO A 1 112 ? 2.744 16.828 -9.078 1 94.44 112 PRO A C 1
ATOM 891 O O . PRO A 1 112 ? 3.951 17.016 -8.93 1 94.44 112 PRO A O 1
ATOM 894 N N . PHE A 1 113 ? 1.877 16.734 -8.109 1 95.5 113 PHE A N 1
ATOM 895 C CA . PHE A 1 113 ? 2.295 16.906 -6.723 1 95.5 113 PHE A CA 1
ATOM 896 C C . PHE A 1 113 ? 3.299 15.836 -6.328 1 95.5 113 PHE A C 1
ATOM 898 O O . PHE A 1 113 ? 4.391 16.141 -5.844 1 95.5 113 PHE A O 1
ATOM 905 N N . TYR A 1 114 ? 3.023 14.625 -6.559 1 96.56 114 TYR A N 1
ATOM 906 C CA . TYR A 1 114 ? 3.873 13.523 -6.121 1 96.56 114 TYR A CA 1
ATOM 907 C C . TYR A 1 114 ? 5.113 13.406 -7.004 1 96.56 114 TYR A C 1
ATOM 909 O O . TYR A 1 114 ? 6.176 12.992 -6.535 1 96.56 114 TYR A O 1
ATOM 917 N N . GLN A 1 115 ? 4.922 13.797 -8.242 1 95.25 115 GLN A N 1
ATOM 918 C CA . GLN A 1 115 ? 6.094 13.852 -9.109 1 95.25 115 GLN A CA 1
ATOM 919 C C . GLN A 1 115 ? 7.129 14.844 -8.578 1 95.25 115 GLN A C 1
ATOM 921 O O . GLN A 1 115 ? 8.328 14.547 -8.562 1 95.25 115 GLN A O 1
ATOM 926 N N . ARG A 1 116 ? 6.656 15.922 -8.117 1 95.31 116 ARG A N 1
ATOM 927 C CA . ARG A 1 116 ? 7.543 16.938 -7.539 1 95.31 116 ARG A CA 1
ATOM 928 C C . ARG A 1 116 ? 8.211 16.406 -6.27 1 95.31 116 ARG A C 1
ATOM 930 O O . ARG A 1 116 ? 9.305 16.859 -5.91 1 95.31 116 ARG A O 1
ATOM 937 N N . CYS A 1 117 ? 7.559 15.523 -5.645 1 96.62 117 CYS A N 1
ATOM 938 C CA . CYS A 1 117 ? 8.102 14.953 -4.418 1 96.62 117 CYS A CA 1
ATOM 939 C C . CYS A 1 117 ? 9.109 13.852 -4.73 1 96.62 117 CYS A C 1
ATOM 941 O O . CYS A 1 117 ? 9.727 13.297 -3.824 1 96.62 117 CYS A O 1
ATOM 943 N N . GLY A 1 118 ? 9.234 13.422 -6.027 1 96.19 118 GLY A N 1
ATOM 944 C CA . GLY A 1 118 ? 10.258 12.461 -6.414 1 96.19 118 GLY A CA 1
ATOM 945 C C . GLY A 1 118 ? 9.695 11.109 -6.812 1 96.19 118 GLY A C 1
ATOM 946 O O . GLY A 1 118 ? 10.445 10.172 -7.062 1 96.19 118 GLY A O 1
ATOM 947 N N . PHE A 1 119 ? 8.391 11.086 -6.906 1 96.69 119 PHE A N 1
ATOM 948 C CA . PHE A 1 119 ? 7.781 9.82 -7.293 1 96.69 119 PHE A CA 1
ATOM 949 C C . PHE A 1 119 ? 7.73 9.688 -8.812 1 96.69 119 PHE A C 1
ATOM 951 O O . PHE A 1 119 ? 7.492 10.664 -9.523 1 96.69 119 PHE A O 1
ATOM 958 N N . THR A 1 120 ? 7.965 8.477 -9.242 1 95.25 120 THR A N 1
ATOM 959 C CA . THR A 1 120 ? 7.711 8.141 -10.641 1 95.25 120 THR A CA 1
ATOM 960 C C . THR A 1 120 ? 6.258 7.719 -10.844 1 95.25 120 THR A C 1
ATOM 962 O O . THR A 1 120 ? 5.75 6.859 -10.117 1 95.25 120 THR A O 1
ATOM 965 N N . TYR A 1 121 ? 5.676 8.297 -11.805 1 92.12 121 TYR A N 1
ATOM 966 C CA . TYR A 1 121 ? 4.262 8.047 -12.062 1 92.12 121 TYR A CA 1
ATOM 967 C C . TYR A 1 121 ? 4.051 6.656 -12.641 1 92.12 121 TYR A C 1
ATOM 969 O O . TYR A 1 121 ? 4.828 6.203 -13.484 1 92.12 121 TYR A O 1
ATOM 977 N N . GLY A 1 122 ? 3.074 6.004 -12.211 1 91.31 122 GLY A N 1
ATOM 978 C CA . GLY A 1 122 ? 2.578 4.734 -12.719 1 91.31 122 GLY A CA 1
ATOM 979 C C . GLY A 1 122 ? 1.087 4.551 -12.508 1 91.31 122 GLY A C 1
ATOM 980 O O . GLY A 1 122 ? 0.366 5.52 -12.258 1 91.31 122 GLY A O 1
ATOM 981 N N . GLY A 1 123 ? 0.644 3.318 -12.742 1 92.25 123 GLY A N 1
ATOM 982 C CA . GLY A 1 123 ? -0.765 3.021 -12.531 1 92.25 123 GLY A CA 1
ATOM 983 C C . GLY A 1 123 ? -1.077 2.559 -11.125 1 92.25 123 GLY A C 1
ATOM 984 O O . GLY A 1 123 ? -0.231 1.957 -10.461 1 92.25 123 GLY A O 1
ATOM 985 N N . GLY A 1 124 ? -2.199 2.967 -10.695 1 93.38 124 GLY A N 1
ATOM 986 C CA . GLY A 1 124 ? -2.766 2.467 -9.445 1 93.38 124 GLY A CA 1
ATOM 987 C C . GLY A 1 124 ? -4.199 1.997 -9.594 1 93.38 124 GLY A C 1
ATOM 988 O O . GLY A 1 124 ? -4.887 2.369 -10.547 1 93.38 124 GLY A O 1
ATOM 989 N N . GLY A 1 125 ? -4.539 1.067 -8.781 1 94.94 125 GLY A N 1
ATOM 990 C CA . GLY A 1 125 ? -5.906 0.576 -8.719 1 94.94 125 GLY A CA 1
ATOM 991 C C . GLY A 1 125 ? -6.438 0.473 -7.301 1 94.94 125 GLY A C 1
ATOM 992 O O . GLY A 1 125 ? -5.691 0.134 -6.375 1 94.94 125 GLY A O 1
ATOM 993 N N . VAL A 1 126 ? -7.73 0.826 -7.184 1 95.69 126 VAL A N 1
ATOM 994 C CA . VAL A 1 126 ? -8.383 0.712 -5.883 1 95.69 126 VAL A CA 1
ATOM 995 C C . VAL A 1 126 ? -9.648 -0.137 -6.012 1 95.69 126 VAL A C 1
ATOM 997 O O . VAL A 1 126 ? -10.438 0.051 -6.941 1 95.69 126 VAL A O 1
ATOM 1000 N N . TRP A 1 127 ? -9.68 -1.031 -5.141 1 96.62 127 TRP A N 1
ATOM 1001 C CA . TRP A 1 127 ? -10.859 -1.885 -5.016 1 96.62 127 TRP A CA 1
ATOM 1002 C C . TRP A 1 127 ? -11.586 -1.62 -3.701 1 96.62 127 TRP A C 1
ATOM 1004 O O . TRP A 1 127 ? -10.953 -1.457 -2.656 1 96.62 127 TRP A O 1
ATOM 1014 N N . ARG A 1 128 ? -12.891 -1.449 -3.736 1 95.19 128 ARG A N 1
ATOM 1015 C CA . ARG A 1 128 ? -13.727 -1.243 -2.559 1 95.19 128 ARG A CA 1
ATOM 1016 C C . ARG A 1 128 ? -14.875 -2.244 -2.52 1 95.19 128 ARG A C 1
ATOM 1018 O O . ARG A 1 128 ? -15.469 -2.557 -3.553 1 95.19 128 ARG A O 1
ATOM 1025 N N . ILE A 1 129 ? -15.109 -2.748 -1.353 1 89.81 129 ILE A N 1
ATOM 1026 C CA . ILE A 1 129 ? -16.281 -3.621 -1.239 1 89.81 129 ILE A CA 1
ATOM 1027 C C . ILE A 1 129 ? -17.531 -2.859 -1.647 1 89.81 129 ILE A C 1
ATOM 1029 O O . ILE A 1 129 ? -17.672 -1.673 -1.34 1 89.81 129 ILE A O 1
ATOM 1033 N N . LYS A 1 130 ? -18.297 -3.455 -2.695 1 70.25 130 LYS A N 1
ATOM 1034 C CA . LYS A 1 130 ? -19.547 -2.842 -3.119 1 70.25 130 LYS A CA 1
ATOM 1035 C C . LYS A 1 130 ? -20.562 -2.824 -1.982 1 70.25 130 LYS A C 1
ATOM 1037 O O . LYS A 1 130 ? -20.766 -3.834 -1.301 1 70.25 130 LYS A O 1
ATOM 1042 N N . ASN A 1 131 ? -20.562 -1.716 -1.155 1 56.91 131 ASN A N 1
ATOM 1043 C CA . ASN A 1 131 ? -21.75 -1.646 -0.314 1 56.91 131 ASN A CA 1
ATOM 1044 C C . ASN A 1 131 ? -23 -2.062 -1.079 1 56.91 131 ASN A C 1
ATOM 1046 O O . ASN A 1 131 ? -23.219 -1.611 -2.205 1 56.91 131 ASN A O 1
ATOM 1050 N N . GLY A 1 132 ? -23.406 -3.289 -1.04 1 38.66 132 GLY A N 1
ATOM 1051 C CA . GLY A 1 132 ? -24.766 -3.518 -1.468 1 38.66 132 GLY A CA 1
ATOM 1052 C C . GLY A 1 132 ? -25.609 -2.252 -1.501 1 38.66 132 GLY A C 1
ATOM 1053 O O . GLY A 1 132 ? -25.297 -1.275 -0.818 1 38.66 132 GLY A O 1
ATOM 1054 N N . MET B 1 1 ? -4.848 -30.766 -12.406 1 44.09 1 MET B N 1
ATOM 1055 C CA . MET B 1 1 ? -4.328 -29.453 -12.023 1 44.09 1 MET B CA 1
ATOM 1056 C C . MET B 1 1 ? -5.094 -28.906 -10.828 1 44.09 1 MET B C 1
ATOM 1058 O O . MET B 1 1 ? -6.324 -28.797 -10.867 1 44.09 1 MET B O 1
ATOM 1062 N N . ASN B 1 2 ? -4.746 -29.25 -9.711 1 52.66 2 ASN B N 1
ATOM 1063 C CA . ASN B 1 2 ? -5.484 -28.719 -8.57 1 52.66 2 ASN B CA 1
ATOM 1064 C C . ASN B 1 2 ? -5.652 -27.203 -8.664 1 52.66 2 ASN B C 1
ATOM 1066 O O . ASN B 1 2 ? -4.684 -26.469 -8.516 1 52.66 2 ASN B O 1
ATOM 1070 N N . ASP B 1 3 ? -6.492 -26.688 -9.547 1 62.44 3 ASP B N 1
ATOM 1071 C CA . ASP B 1 3 ? -6.758 -25.406 -10.195 1 62.44 3 ASP B CA 1
ATOM 1072 C C . ASP B 1 3 ? -7.27 -24.375 -9.188 1 62.44 3 ASP B C 1
ATOM 1074 O O . ASP B 1 3 ? -7.914 -23.391 -9.562 1 62.44 3 ASP B O 1
ATOM 1078 N N . LYS B 1 4 ? -6.992 -24.781 -7.906 1 89.88 4 LYS B N 1
ATOM 1079 C CA . LYS B 1 4 ? -7.688 -23.828 -7.039 1 89.88 4 LYS B CA 1
ATOM 1080 C C . LYS B 1 4 ? -6.699 -22.938 -6.305 1 89.88 4 LYS B C 1
ATOM 1082 O O . LYS B 1 4 ? -5.684 -23.406 -5.793 1 89.88 4 LYS B O 1
ATOM 1087 N N . VAL B 1 5 ? -6.84 -21.781 -6.391 1 97 5 VAL B N 1
ATOM 1088 C CA . VAL B 1 5 ? -6.113 -20.812 -5.578 1 97 5 VAL B CA 1
ATOM 1089 C C . VAL B 1 5 ? -6.445 -21.016 -4.105 1 97 5 VAL B C 1
ATOM 1091 O O . VAL B 1 5 ? -7.613 -21.141 -3.734 1 97 5 VAL B O 1
ATOM 1094 N N . ARG B 1 6 ? -5.395 -21.156 -3.256 1 97.75 6 ARG B N 1
ATOM 1095 C CA . ARG B 1 6 ? -5.594 -21.406 -1.831 1 97.75 6 ARG B CA 1
ATOM 1096 C C . ARG B 1 6 ? -5.023 -20.266 -0.992 1 97.75 6 ARG B C 1
ATOM 1098 O O . ARG B 1 6 ? -3.914 -19.797 -1.249 1 97.75 6 ARG B O 1
ATOM 1105 N N . ILE B 1 7 ? -5.797 -19.922 -0.006 1 98.44 7 ILE B N 1
ATOM 1106 C CA . ILE B 1 7 ? -5.332 -18.922 0.947 1 98.44 7 ILE B CA 1
ATOM 1107 C C . ILE B 1 7 ? -4.41 -19.578 1.974 1 98.44 7 ILE B C 1
ATOM 1109 O O . ILE B 1 7 ? -4.707 -20.656 2.49 1 98.44 7 ILE B O 1
ATOM 1113 N N . ASN B 1 8 ? -3.338 -18.969 2.166 1 98.06 8 ASN B N 1
ATOM 1114 C CA . ASN B 1 8 ? -2.348 -19.375 3.16 1 98.06 8 ASN B CA 1
ATOM 1115 C C . ASN B 1 8 ? -1.916 -20.828 2.979 1 98.06 8 ASN B C 1
ATOM 1117 O O . ASN B 1 8 ? -1.786 -21.562 3.953 1 98.06 8 ASN B O 1
ATOM 1121 N N . LEU B 1 9 ? -1.808 -21.25 1.761 1 96.69 9 LEU B N 1
ATOM 1122 C CA . LEU B 1 9 ? -1.265 -22.578 1.531 1 96.69 9 LEU B CA 1
ATOM 1123 C C . LEU B 1 9 ? 0.164 -22.688 2.053 1 96.69 9 LEU B C 1
ATOM 1125 O O . LEU B 1 9 ? 0.922 -21.703 1.996 1 96.69 9 LEU B O 1
ATOM 1129 N N . PRO B 1 10 ? 0.575 -23.812 2.57 1 96.19 10 PRO B N 1
ATOM 1130 C CA . PRO B 1 10 ? 1.948 -23.969 3.061 1 96.19 10 PRO B CA 1
ATOM 1131 C C . PRO B 1 10 ? 2.992 -23.703 1.976 1 96.19 10 PRO B C 1
ATOM 1133 O O . PRO B 1 10 ? 2.855 -24.203 0.853 1 96.19 10 PRO B O 1
ATOM 1136 N N . ILE B 1 11 ? 3.93 -22.922 2.275 1 96.88 11 ILE B N 1
ATOM 1137 C CA . ILE B 1 11 ? 4.984 -22.562 1.335 1 96.88 11 ILE B CA 1
ATOM 1138 C C . ILE B 1 11 ? 6.348 -22.719 2 1 96.88 11 ILE B C 1
ATOM 1140 O O . ILE B 1 11 ? 6.555 -22.266 3.129 1 96.88 11 ILE B O 1
ATOM 1144 N N . GLU B 1 12 ? 7.184 -23.406 1.324 1 96 12 GLU B N 1
ATOM 1145 C CA . GLU B 1 12 ? 8.562 -23.484 1.797 1 96 12 GLU B CA 1
ATOM 1146 C C . GLU B 1 12 ? 9.32 -22.203 1.502 1 96 12 GLU B C 1
ATOM 1148 O O . GLU B 1 12 ? 9.016 -21.5 0.534 1 96 12 GLU B O 1
ATOM 1153 N N . ASP B 1 13 ? 10.367 -21.953 2.223 1 94.69 13 ASP B N 1
ATOM 1154 C CA . ASP B 1 13 ? 11.078 -20.688 2.201 1 94.69 13 ASP B CA 1
ATOM 1155 C C . ASP B 1 13 ? 11.633 -20.391 0.81 1 94.69 13 ASP B C 1
ATOM 1157 O O . ASP B 1 13 ? 11.719 -19.219 0.404 1 94.69 13 ASP B O 1
ATOM 1161 N N . GLU B 1 14 ? 11.922 -21.375 0.049 1 96.75 14 GLU B N 1
ATOM 1162 C CA . GLU B 1 14 ? 12.609 -21.156 -1.223 1 96.75 14 GLU B CA 1
ATOM 1163 C C . GLU B 1 14 ? 11.609 -21 -2.367 1 96.75 14 GLU B C 1
ATOM 1165 O O . GLU B 1 14 ? 11.977 -20.547 -3.455 1 96.75 14 GLU B O 1
ATOM 1170 N N . GLU B 1 15 ? 10.406 -21.312 -2.121 1 97.94 15 GLU B N 1
ATOM 1171 C CA . GLU B 1 15 ? 9.469 -21.453 -3.23 1 97.94 15 GLU B CA 1
ATOM 1172 C C . GLU B 1 15 ? 9.141 -20.109 -3.859 1 97.94 15 GLU B C 1
ATOM 1174 O O . GLU B 1 15 ? 9.156 -19.969 -5.086 1 97.94 15 GLU B O 1
ATOM 1179 N N . VAL B 1 16 ? 8.844 -19.109 -3.033 1 98.31 16 VAL B N 1
ATOM 1180 C CA . VAL B 1 16 ? 8.492 -17.812 -3.588 1 98.31 16 VAL B CA 1
ATOM 1181 C C . VAL B 1 16 ? 9.727 -17.172 -4.223 1 98.31 16 VAL B C 1
ATOM 1183 O O . VAL B 1 16 ? 9.664 -16.672 -5.348 1 98.31 16 VAL B O 1
ATOM 1186 N N . PRO B 1 17 ? 10.898 -17.281 -3.543 1 98.19 17 PRO B N 1
ATOM 1187 C CA . PRO B 1 17 ? 12.117 -16.766 -4.188 1 98.19 17 PRO B CA 1
ATOM 1188 C C . PRO B 1 17 ? 12.383 -17.422 -5.539 1 98.19 17 PRO B C 1
ATOM 1190 O O . PRO B 1 17 ? 12.797 -16.75 -6.484 1 98.19 17 PRO B O 1
ATOM 1193 N N . LEU B 1 18 ? 12.125 -18.672 -5.633 1 98.12 18 LEU B N 1
ATOM 1194 C CA . LEU B 1 18 ? 12.312 -19.375 -6.895 1 98.12 18 LEU B CA 1
ATOM 1195 C C . LEU B 1 18 ? 11.328 -18.875 -7.945 1 98.12 18 LEU B C 1
ATOM 1197 O O . LEU B 1 18 ? 11.695 -18.688 -9.109 1 98.12 18 LEU B O 1
ATOM 1201 N N . LEU B 1 19 ? 10.133 -18.688 -7.594 1 98.25 19 LEU B N 1
ATOM 1202 C CA . LEU B 1 19 ? 9.117 -18.188 -8.508 1 98.25 19 LEU B CA 1
ATOM 1203 C C . LEU B 1 19 ? 9.469 -16.781 -8.977 1 98.25 19 LEU B C 1
ATOM 1205 O O . LEU B 1 19 ? 9.336 -16.453 -10.156 1 98.25 19 LEU B O 1
ATOM 1209 N N . ARG B 1 20 ? 9.875 -15.938 -8.008 1 97.94 20 ARG B N 1
ATOM 1210 C CA . ARG B 1 20 ? 10.328 -14.594 -8.359 1 97.94 20 ARG B CA 1
ATOM 1211 C C . ARG B 1 20 ? 11.453 -14.648 -9.391 1 97.94 20 ARG B C 1
ATOM 1213 O O . ARG B 1 20 ? 11.414 -13.938 -10.398 1 97.94 20 ARG B O 1
ATOM 1220 N N . GLU B 1 21 ? 12.406 -15.5 -9.141 1 98 21 GLU B N 1
ATOM 1221 C CA . GLU B 1 21 ? 13.531 -15.656 -10.055 1 98 21 GLU B CA 1
ATOM 1222 C C . GLU B 1 21 ? 13.062 -16.078 -11.438 1 98 21 GLU B C 1
ATOM 1224 O O . GLU B 1 21 ? 13.586 -15.609 -12.453 1 98 21 GLU B O 1
ATOM 1229 N N . THR B 1 22 ? 12.117 -16.938 -11.492 1 97.75 22 THR B N 1
ATOM 1230 C CA . THR B 1 22 ? 11.617 -17.484 -12.75 1 97.75 22 THR B CA 1
ATOM 1231 C C . THR B 1 22 ? 11.008 -16.391 -13.617 1 97.75 22 THR B C 1
ATOM 1233 O O . THR B 1 22 ? 11.016 -16.484 -14.844 1 97.75 22 THR B O 1
ATOM 1236 N N . VAL B 1 23 ? 10.547 -15.297 -13 1 96.5 23 VAL B N 1
ATOM 1237 C CA . VAL B 1 23 ? 9.93 -14.219 -13.773 1 96.5 23 VAL B CA 1
ATOM 1238 C C . VAL B 1 23 ? 10.922 -13.07 -13.945 1 96.5 23 VAL B C 1
ATOM 1240 O O . VAL B 1 23 ? 10.555 -11.984 -14.383 1 96.5 23 VAL B O 1
ATOM 1243 N N . GLY B 1 24 ? 12.164 -13.25 -13.477 1 96.19 24 GLY B N 1
ATOM 1244 C CA . GLY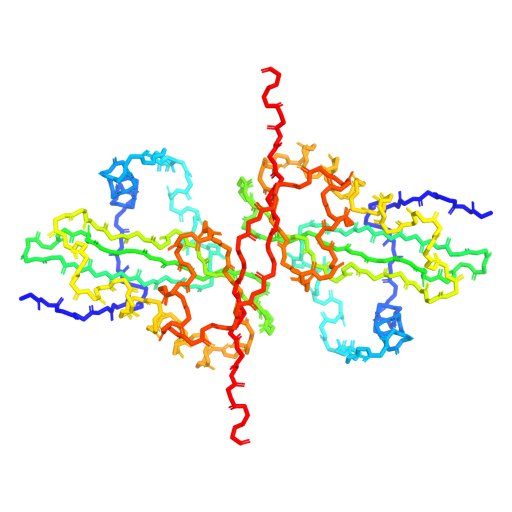 B 1 24 ? 13.219 -12.273 -13.695 1 96.19 24 GLY B CA 1
ATOM 1245 C C . GLY B 1 24 ? 13.344 -11.273 -12.562 1 96.19 24 GLY B C 1
ATOM 1246 O O . GLY B 1 24 ? 13.945 -10.211 -12.734 1 96.19 24 GLY B O 1
ATOM 1247 N N . TRP B 1 25 ? 12.727 -11.539 -11.477 1 95.31 25 TRP B N 1
ATOM 1248 C CA . TRP B 1 25 ? 12.797 -10.648 -10.328 1 95.31 25 TRP B CA 1
ATOM 1249 C C . TRP B 1 25 ? 13.914 -11.07 -9.375 1 95.31 25 TRP B C 1
ATOM 1251 O O . TRP B 1 25 ? 14.398 -12.203 -9.438 1 95.31 25 TRP B O 1
ATOM 1261 N N . ALA B 1 26 ? 14.328 -10.133 -8.484 1 94.12 26 ALA B N 1
ATOM 1262 C CA . ALA B 1 26 ? 15.25 -10.508 -7.418 1 94.12 26 ALA B CA 1
ATOM 1263 C C . ALA B 1 26 ? 14.625 -11.539 -6.484 1 94.12 26 ALA B C 1
ATOM 1265 O O . ALA B 1 26 ? 13.438 -11.43 -6.145 1 94.12 26 ALA B O 1
ATOM 1266 N N . ARG B 1 27 ? 15.344 -12.484 -6.102 1 95.44 27 ARG B N 1
ATOM 1267 C CA . ARG B 1 27 ? 14.844 -13.586 -5.293 1 95.44 27 ARG B CA 1
ATOM 1268 C C . ARG B 1 27 ? 14.422 -13.109 -3.908 1 95.44 27 ARG B C 1
ATOM 1270 O O . ARG B 1 27 ? 13.406 -13.562 -3.373 1 95.44 27 ARG B O 1
ATOM 1277 N N . ARG B 1 28 ? 15.25 -12.273 -3.252 1 93.06 28 ARG B N 1
ATOM 1278 C CA . ARG B 1 28 ? 15.016 -11.734 -1.916 1 93.06 28 ARG B CA 1
ATOM 1279 C C . ARG B 1 28 ? 14.789 -12.852 -0.907 1 93.06 28 ARG B C 1
ATOM 1281 O O . ARG B 1 28 ? 13.812 -12.836 -0.159 1 93.06 28 ARG B O 1
ATOM 1288 N N . ASP B 1 29 ? 15.695 -13.75 -0.857 1 95.31 29 ASP B N 1
ATOM 1289 C CA . ASP B 1 29 ? 15.578 -14.938 -0.025 1 95.31 29 ASP B CA 1
ATOM 1290 C C . ASP B 1 29 ? 15.367 -14.57 1.441 1 95.31 29 ASP B C 1
ATOM 1292 O O . ASP B 1 29 ? 14.656 -15.266 2.166 1 95.31 29 ASP B O 1
ATOM 1296 N N . GLN B 1 30 ? 15.898 -13.508 1.783 1 92.06 30 GLN B N 1
ATOM 1297 C CA . GLN B 1 30 ? 15.883 -13.141 3.195 1 92.06 30 GLN B CA 1
ATOM 1298 C C . GLN B 1 30 ? 14.5 -12.641 3.619 1 92.06 30 GLN B C 1
ATOM 1300 O O . GLN B 1 30 ? 14.195 -12.594 4.812 1 92.06 30 GLN B O 1
ATOM 1305 N N . ASP B 1 31 ? 13.727 -12.266 2.703 1 92.31 31 ASP B N 1
ATOM 1306 C CA . ASP B 1 31 ? 12.406 -11.727 3.018 1 92.31 31 ASP B CA 1
ATOM 1307 C C . ASP B 1 31 ? 11.461 -12.828 3.488 1 92.31 31 ASP B C 1
ATOM 1309 O O . ASP B 1 31 ? 10.523 -12.57 4.25 1 92.31 31 ASP B O 1
ATOM 1313 N N . TYR B 1 32 ? 11.742 -13.906 2.92 1 89.94 32 TYR B N 1
ATOM 1314 C CA . TYR B 1 32 ? 10.93 -15.062 3.268 1 89.94 32 TYR B CA 1
ATOM 1315 C C . TYR B 1 32 ? 11.625 -15.93 4.309 1 89.94 32 TYR B C 1
ATOM 1317 O O . TYR B 1 32 ? 12.805 -16.25 4.168 1 89.94 32 TYR B O 1
ATOM 1325 N N . PRO B 1 33 ? 11.148 -16.266 5.52 1 90.75 33 PRO B N 1
ATOM 1326 C CA . PRO B 1 33 ? 9.742 -16.5 5.844 1 90.75 33 PRO B CA 1
ATOM 1327 C C . PRO B 1 33 ? 9.094 -15.297 6.531 1 90.75 33 PRO B C 1
ATOM 1329 O O . PRO B 1 33 ? 7.891 -15.312 6.816 1 90.75 33 PRO B O 1
ATOM 1332 N N . LEU B 1 34 ? 9.805 -14.219 6.781 1 91.88 34 LEU B N 1
ATOM 1333 C CA . LEU B 1 34 ? 9.297 -13.094 7.562 1 91.88 34 LEU B CA 1
ATOM 1334 C C . LEU B 1 34 ? 8.031 -12.516 6.941 1 91.88 34 LEU B C 1
ATOM 1336 O O . LEU B 1 34 ? 7.121 -12.094 7.652 1 91.88 34 LEU B O 1
ATOM 1340 N N . LEU B 1 35 ? 8.016 -12.531 5.688 1 93 35 LEU B N 1
ATOM 1341 C CA . LEU B 1 35 ? 6.852 -12.023 4.969 1 93 35 LEU B CA 1
ATOM 1342 C C . LEU B 1 35 ? 5.59 -12.766 5.395 1 93 35 LEU B C 1
ATOM 1344 O O . LEU B 1 35 ? 4.551 -12.148 5.633 1 93 35 LEU B O 1
ATOM 1348 N N . PHE B 1 36 ? 5.684 -14.031 5.594 1 94.25 36 PHE B N 1
ATOM 1349 C CA . PHE B 1 36 ? 4.523 -14.844 5.922 1 94.25 36 PHE B CA 1
ATOM 1350 C C . PHE B 1 36 ? 4.074 -14.602 7.355 1 94.25 36 PHE B C 1
ATOM 1352 O O . PHE B 1 36 ? 2.906 -14.812 7.691 1 94.25 36 PHE B O 1
ATOM 1359 N N . GLU B 1 37 ? 4.98 -14.109 8.164 1 92.5 37 GLU B N 1
ATOM 1360 C CA . GLU B 1 37 ? 4.664 -13.75 9.539 1 92.5 37 GLU B CA 1
ATOM 1361 C C . GLU B 1 37 ? 3.992 -12.383 9.617 1 92.5 37 GLU B C 1
ATOM 1363 O O . GLU B 1 37 ? 3.217 -12.117 10.539 1 92.5 37 GLU B O 1
ATOM 1368 N N . ARG B 1 38 ? 4.254 -11.617 8.641 1 91.5 38 ARG B N 1
ATOM 1369 C CA . ARG B 1 38 ? 3.904 -10.211 8.797 1 91.5 38 ARG B CA 1
ATOM 1370 C C . ARG B 1 38 ? 2.734 -9.836 7.898 1 91.5 38 ARG B C 1
ATOM 1372 O O . ARG B 1 38 ? 1.945 -8.945 8.234 1 91.5 38 ARG B O 1
ATOM 1379 N N . CYS B 1 39 ? 2.703 -10.492 6.762 1 94.62 39 CYS B N 1
ATOM 1380 C CA . CYS B 1 39 ? 1.604 -10.141 5.871 1 94.62 39 CYS B CA 1
ATOM 1381 C C . CYS B 1 39 ? 0.264 -10.555 6.461 1 94.62 39 CYS B C 1
ATOM 1383 O O . CYS B 1 39 ? 0.218 -11.336 7.418 1 94.62 39 CYS B O 1
ATOM 1385 N N . THR B 1 40 ? -0.782 -9.953 5.977 1 95.38 40 THR B N 1
ATOM 1386 C CA . THR B 1 40 ? -2.113 -10.312 6.449 1 95.38 40 THR B CA 1
ATOM 1387 C C . THR B 1 40 ? -2.465 -11.734 6.039 1 95.38 40 THR B C 1
ATOM 1389 O O . THR B 1 40 ? -2.871 -12.547 6.871 1 95.38 40 THR B O 1
ATOM 1392 N N . PHE B 1 41 ? -2.391 -12.031 4.785 1 97.44 41 PHE B N 1
ATOM 1393 C CA . PHE B 1 41 ? -2.51 -13.375 4.234 1 97.44 41 PHE B CA 1
ATOM 1394 C C . PHE B 1 41 ? -1.929 -13.445 2.828 1 97.44 41 PHE B C 1
ATOM 1396 O O . PHE B 1 41 ? -1.526 -12.422 2.27 1 97.44 41 PHE B O 1
ATOM 1403 N N . TRP B 1 42 ? -1.784 -14.664 2.35 1 98 42 TRP B N 1
ATOM 1404 C CA . TRP B 1 42 ? -1.32 -14.867 0.98 1 98 42 TRP B CA 1
ATOM 1405 C C . TRP B 1 42 ? -2.145 -15.938 0.276 1 98 42 TRP B C 1
ATOM 1407 O O . TRP B 1 42 ? -2.928 -16.641 0.914 1 98 42 TRP B O 1
ATOM 1417 N N . ALA B 1 43 ? -2.057 -15.875 -1.024 1 98.44 43 ALA B N 1
ATOM 1418 C CA . ALA B 1 43 ? -2.674 -16.906 -1.863 1 98.44 43 ALA B CA 1
ATOM 1419 C C . ALA B 1 43 ? -1.653 -17.516 -2.814 1 98.44 43 ALA B C 1
ATOM 1421 O O . ALA B 1 43 ? -0.681 -16.875 -3.201 1 98.44 43 ALA B O 1
ATOM 1422 N N . GLY B 1 44 ? -1.866 -18.766 -3.09 1 98.25 44 GLY B N 1
ATOM 1423 C CA . GLY B 1 44 ? -1.009 -19.453 -4.039 1 98.25 44 GLY B CA 1
ATOM 1424 C C . GLY B 1 44 ? -1.715 -20.578 -4.766 1 98.25 44 GLY B C 1
ATOM 1425 O O . GLY B 1 44 ? -2.842 -20.938 -4.422 1 98.25 44 GLY B O 1
ATOM 1426 N N . MET B 1 45 ? -1.075 -20.953 -5.797 1 97.94 45 MET B N 1
ATOM 1427 C CA . MET B 1 45 ? -1.528 -22.094 -6.582 1 97.94 45 MET B CA 1
ATOM 1428 C C . MET B 1 45 ? -0.367 -23.031 -6.902 1 97.94 45 MET B C 1
ATOM 1430 O O . MET B 1 45 ? 0.748 -22.578 -7.168 1 97.94 45 MET B O 1
ATOM 1434 N N . ARG B 1 46 ? -0.671 -24.312 -6.855 1 97.06 46 ARG B N 1
ATOM 1435 C CA . ARG B 1 46 ? 0.33 -25.312 -7.207 1 97.06 46 ARG B CA 1
ATOM 1436 C C . ARG B 1 46 ? 0.007 -25.969 -8.547 1 97.06 46 ARG B C 1
ATOM 1438 O O . ARG B 1 46 ? -1.163 -26.188 -8.875 1 97.06 46 ARG B O 1
ATOM 1445 N N . GLY B 1 47 ? 1.087 -26.25 -9.242 1 94.12 47 GLY B N 1
ATOM 1446 C CA . GLY B 1 47 ? 0.941 -26.969 -10.492 1 94.12 47 GLY B CA 1
ATOM 1447 C C . GLY B 1 47 ? 0.78 -28.469 -10.312 1 94.12 47 GLY B C 1
ATOM 1448 O O . GLY B 1 47 ? 0.546 -28.938 -9.195 1 94.12 47 GLY B O 1
ATOM 1449 N N . GLU B 1 48 ? 0.816 -29.172 -11.43 1 92 48 GLU B N 1
ATOM 1450 C CA . GLU B 1 48 ? 0.602 -30.609 -11.445 1 92 48 GLU B CA 1
ATOM 1451 C C . GLU B 1 48 ? 1.692 -31.344 -10.664 1 92 48 GLU B C 1
ATOM 1453 O O . GLU B 1 48 ? 1.44 -32.375 -10.055 1 92 48 GLU B O 1
ATOM 1458 N N . ASN B 1 49 ? 2.865 -30.828 -10.617 1 92.25 49 ASN B N 1
ATOM 1459 C CA . ASN B 1 49 ? 3.988 -31.438 -9.914 1 92.25 49 ASN B CA 1
ATOM 1460 C C . ASN B 1 49 ? 4.184 -30.828 -8.531 1 92.25 49 ASN B C 1
ATOM 1462 O O . ASN B 1 49 ? 5.297 -30.797 -8.008 1 92.25 49 ASN B O 1
ATOM 1466 N N . GLU B 1 50 ? 3.217 -30.125 -8.047 1 93.38 50 GLU B N 1
ATOM 1467 C CA . GLU B 1 50 ? 3.166 -29.547 -6.707 1 93.38 50 GLU B CA 1
ATOM 1468 C C . GLU B 1 50 ? 4.109 -28.344 -6.582 1 93.38 50 GLU B C 1
ATOM 1470 O O . GLU B 1 50 ? 4.453 -27.938 -5.477 1 93.38 50 GLU B O 1
ATOM 1475 N N . GLU B 1 51 ? 4.555 -27.844 -7.66 1 95.62 51 GLU B N 1
ATOM 1476 C CA . GLU B 1 51 ? 5.363 -26.625 -7.652 1 95.62 51 GLU B CA 1
ATOM 1477 C C . GLU B 1 51 ? 4.492 -25.391 -7.496 1 95.62 51 GLU B C 1
ATOM 1479 O O . GLU B 1 51 ? 3.375 -25.328 -8.016 1 95.62 51 GLU B O 1
ATOM 1484 N N . LEU B 1 52 ? 4.996 -24.438 -6.797 1 97.62 52 LEU B N 1
ATOM 1485 C CA . LEU B 1 52 ? 4.281 -23.172 -6.691 1 97.62 52 LEU B CA 1
ATOM 1486 C C . LEU B 1 52 ? 4.266 -22.438 -8.031 1 97.62 52 LEU B C 1
ATOM 1488 O O . LEU B 1 52 ? 5.32 -22.109 -8.578 1 97.62 52 LEU B O 1
ATOM 1492 N N . ILE B 1 53 ? 3.088 -22.156 -8.617 1 97.5 53 ILE B N 1
ATOM 1493 C CA . ILE B 1 53 ? 3.059 -21.578 -9.953 1 97.5 53 ILE B CA 1
ATOM 1494 C C . ILE B 1 53 ? 2.447 -20.172 -9.906 1 97.5 53 ILE B C 1
ATOM 1496 O O . ILE B 1 53 ? 2.523 -19.422 -10.883 1 97.5 53 ILE B O 1
ATOM 1500 N N . ALA B 1 54 ? 1.837 -19.812 -8.812 1 98.44 54 ALA B N 1
ATOM 1501 C CA . ALA B 1 54 ? 1.271 -18.469 -8.633 1 98.44 54 ALA B CA 1
ATOM 1502 C C . ALA B 1 54 ? 1.312 -18.047 -7.164 1 98.44 54 ALA B C 1
ATOM 1504 O O . ALA B 1 54 ? 1.172 -18.891 -6.27 1 98.44 54 ALA B O 1
ATOM 1505 N N . PHE B 1 55 ? 1.527 -16.781 -6.988 1 98.56 55 PHE B N 1
ATOM 1506 C CA . PHE B 1 55 ? 1.648 -16.266 -5.633 1 98.56 55 PHE B CA 1
ATOM 1507 C C . PHE B 1 55 ? 1.249 -14.797 -5.578 1 98.56 55 PHE B C 1
ATOM 1509 O O . PHE B 1 55 ? 1.481 -14.047 -6.531 1 98.56 55 PHE B O 1
ATOM 1516 N N . GLY B 1 56 ? 0.674 -14.367 -4.551 1 98.12 56 GLY B N 1
ATOM 1517 C CA . GLY B 1 56 ? 0.371 -12.992 -4.172 1 98.12 56 GLY B CA 1
ATOM 1518 C C . GLY B 1 56 ? -0.025 -12.852 -2.715 1 98.12 56 GLY B C 1
ATOM 1519 O O . GLY B 1 56 ? -0.393 -13.836 -2.066 1 98.12 56 GLY B O 1
ATOM 1520 N N . TYR B 1 57 ? 0.154 -11.703 -2.209 1 97.69 57 TYR B N 1
ATOM 1521 C CA . TYR B 1 57 ? -0.213 -11.555 -0.804 1 97.69 57 TYR B CA 1
ATOM 1522 C C . TYR B 1 57 ? -0.819 -10.18 -0.543 1 97.69 57 TYR B C 1
ATOM 1524 O O . TYR B 1 57 ? -0.728 -9.281 -1.386 1 97.69 57 TYR B O 1
ATOM 1532 N N . LEU B 1 58 ? -1.556 -10.086 0.457 1 97.62 58 LEU B N 1
ATOM 1533 C CA . LEU B 1 58 ? -2.125 -8.844 0.966 1 97.62 58 LEU B CA 1
ATOM 1534 C C . LEU B 1 58 ? -1.459 -8.438 2.277 1 97.62 58 LEU B C 1
ATOM 1536 O O . LEU B 1 58 ? -1.232 -9.281 3.15 1 97.62 58 LEU B O 1
ATOM 1540 N N . CYS B 1 59 ? -1.057 -7.164 2.311 1 94.75 59 CYS B N 1
ATOM 1541 C CA . CYS B 1 59 ? -0.502 -6.609 3.539 1 94.75 59 CYS B CA 1
ATOM 1542 C C . CYS B 1 59 ? -1.183 -5.289 3.896 1 94.75 59 CYS B C 1
ATOM 1544 O O . CYS B 1 59 ? -2.025 -4.801 3.145 1 94.75 59 CYS B O 1
ATOM 1546 N N . GLY B 1 60 ? -0.836 -4.781 5.07 1 90.75 60 GLY B N 1
ATOM 1547 C CA . GLY B 1 60 ? -1.415 -3.541 5.566 1 90.75 60 GLY B CA 1
ATOM 1548 C C . GLY B 1 60 ? -1.462 -3.465 7.078 1 90.75 60 GLY B C 1
ATOM 1549 O O . GLY B 1 60 ? -0.75 -4.203 7.766 1 90.75 60 GLY B O 1
ATOM 1550 N N . MET B 1 61 ? -2.262 -2.551 7.512 1 86.38 61 MET B N 1
ATOM 1551 C CA . MET B 1 61 ? -2.324 -2.275 8.945 1 86.38 61 MET B CA 1
ATOM 1552 C C . MET B 1 61 ? -3.348 -3.176 9.625 1 86.38 61 MET B C 1
ATOM 1554 O O . MET B 1 61 ? -3.475 -3.162 10.852 1 86.38 61 MET B O 1
ATOM 1558 N N . GLY B 1 62 ? -3.963 -3.977 8.859 1 82 62 GLY B N 1
ATOM 1559 C CA . GLY B 1 62 ? -5.035 -4.789 9.414 1 82 62 GLY B CA 1
ATOM 1560 C C . GLY B 1 62 ? -6.266 -3.984 9.781 1 82 62 GLY B C 1
ATOM 1561 O O . GLY B 1 62 ? -7.055 -4.402 10.633 1 82 62 GLY B O 1
ATOM 1562 N N . LEU B 1 63 ? -6.301 -2.889 9.289 1 86.12 63 LEU B N 1
ATOM 1563 C CA . LEU B 1 63 ? -7.484 -2.045 9.406 1 86.12 63 LEU B CA 1
ATOM 1564 C C . LEU B 1 63 ? -8.328 -2.119 8.133 1 86.12 63 LEU B C 1
ATOM 1566 O O . LEU B 1 63 ? -8.516 -3.199 7.57 1 86.12 63 LEU B O 1
ATOM 1570 N N . GLU B 1 64 ? -8.898 -1.081 7.66 1 88.69 64 GLU B N 1
ATOM 1571 C CA . GLU B 1 64 ? -9.859 -1.138 6.559 1 88.69 64 GLU B CA 1
ATOM 1572 C C . GLU B 1 64 ? -9.141 -1.193 5.211 1 88.69 64 GLU B C 1
ATOM 1574 O O . GLU B 1 64 ? -9.742 -1.564 4.199 1 88.69 64 GLU B O 1
ATOM 1579 N N . HIS B 1 65 ? -7.914 -0.919 5.238 1 93.25 65 HIS B N 1
ATOM 1580 C CA . HIS B 1 65 ? -7.18 -0.76 3.986 1 93.25 65 HIS B CA 1
ATOM 1581 C C . HIS B 1 65 ? -6.035 -1.763 3.887 1 93.25 65 HIS B C 1
ATOM 1583 O O . HIS B 1 65 ? -5.301 -1.971 4.855 1 93.25 65 HIS B O 1
ATOM 1589 N N . GLY B 1 66 ? -5.898 -2.445 2.684 1 95.75 66 GLY B N 1
ATOM 1590 C CA . GLY B 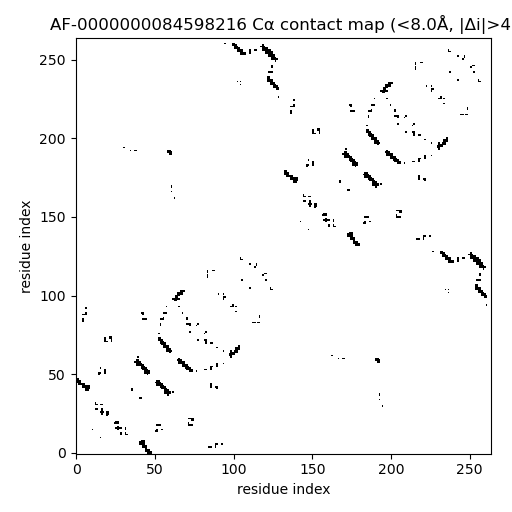1 66 ? -4.781 -3.342 2.42 1 95.75 66 GLY B CA 1
ATOM 1591 C C . GLY B 1 66 ? -4.172 -3.146 1.044 1 95.75 66 GLY B C 1
ATOM 1592 O O . GLY B 1 66 ? -4.707 -2.398 0.223 1 95.75 66 GLY B O 1
ATOM 1593 N N . TYR B 1 67 ? -3.041 -3.877 0.846 1 96.75 67 TYR B N 1
ATOM 1594 C CA . TYR B 1 67 ? -2.281 -3.797 -0.397 1 96.75 67 TYR B CA 1
ATOM 1595 C C . TYR B 1 67 ? -1.973 -5.188 -0.938 1 96.75 67 TYR B C 1
ATOM 1597 O O . TYR B 1 67 ? -1.507 -6.059 -0.199 1 96.75 67 TYR B O 1
ATOM 1605 N N . ILE B 1 68 ? -2.262 -5.363 -2.143 1 97.12 68 ILE B N 1
ATOM 1606 C CA . ILE B 1 68 ? -1.85 -6.598 -2.803 1 97.12 68 ILE B CA 1
ATOM 1607 C C . ILE B 1 68 ? -0.481 -6.402 -3.451 1 97.12 68 ILE B C 1
ATOM 1609 O O . ILE B 1 68 ? -0.246 -5.402 -4.133 1 97.12 68 ILE B O 1
ATOM 1613 N N . GLU B 1 69 ? 0.39 -7.359 -3.215 1 95.31 69 GLU B N 1
ATOM 1614 C CA . GLU B 1 69 ? 1.758 -7.301 -3.721 1 95.31 69 GLU B CA 1
ATOM 1615 C C . GLU B 1 69 ? 2.191 -8.648 -4.293 1 95.31 69 GLU B C 1
ATOM 1617 O O . GLU B 1 69 ? 1.592 -9.68 -3.982 1 95.31 69 GLU B O 1
ATOM 1622 N N . ASP B 1 70 ? 3.232 -8.609 -5.098 1 94.88 70 ASP B N 1
ATOM 1623 C CA . ASP B 1 70 ? 3.967 -9.766 -5.609 1 94.88 70 ASP B CA 1
ATOM 1624 C C . ASP B 1 70 ? 3.031 -10.734 -6.32 1 94.88 70 ASP B C 1
ATOM 1626 O O . ASP B 1 70 ? 3.088 -11.945 -6.09 1 94.88 70 ASP B O 1
ATOM 1630 N N . VAL B 1 71 ? 2.139 -10.125 -7.078 1 96.88 71 VAL B N 1
ATOM 1631 C CA . VAL B 1 71 ? 1.312 -10.984 -7.922 1 96.88 71 VAL B CA 1
ATOM 1632 C C . VAL B 1 71 ? 2.16 -11.578 -9.039 1 96.88 71 VAL B C 1
ATOM 1634 O O . VAL B 1 71 ? 2.562 -10.875 -9.969 1 96.88 71 VAL B O 1
ATOM 1637 N N . ILE B 1 72 ? 2.426 -12.859 -8.883 1 97.56 72 ILE B N 1
ATOM 1638 C CA . ILE B 1 72 ? 3.346 -13.508 -9.812 1 97.56 72 ILE B CA 1
ATOM 1639 C C . ILE B 1 72 ? 2.752 -14.836 -10.289 1 97.56 72 ILE B C 1
ATOM 1641 O O . ILE B 1 72 ? 2.176 -15.586 -9.492 1 97.56 72 ILE B O 1
ATOM 1645 N N . VAL B 1 73 ? 2.848 -15.039 -11.539 1 97.75 73 VAL B N 1
ATOM 1646 C CA . VAL B 1 73 ? 2.461 -16.297 -12.164 1 97.75 73 VAL B CA 1
ATOM 1647 C C . VAL B 1 73 ? 3.629 -16.859 -12.977 1 97.75 73 VAL B C 1
ATOM 164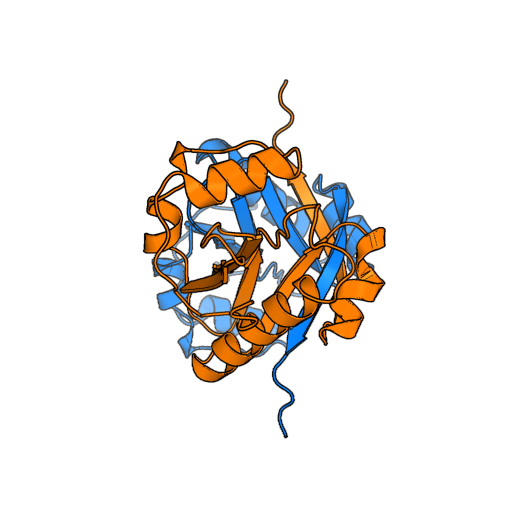9 O O . VAL B 1 73 ? 4.258 -16.125 -13.75 1 97.75 73 VAL B O 1
ATOM 1652 N N . HIS B 1 74 ? 3.914 -18.125 -12.742 1 97.94 74 HIS B N 1
ATOM 1653 C CA . HIS B 1 74 ? 4.953 -18.797 -13.523 1 97.94 74 HIS B CA 1
ATOM 1654 C C . HIS B 1 74 ? 4.738 -18.578 -15.016 1 97.94 74 HIS B C 1
ATOM 1656 O O . HIS B 1 74 ? 3.609 -18.672 -15.508 1 97.94 74 HIS B O 1
ATOM 1662 N N . PRO B 1 75 ? 5.824 -18.344 -15.742 1 97.5 75 PRO B N 1
ATOM 1663 C CA . PRO B 1 75 ? 5.703 -17.984 -17.156 1 97.5 75 PRO B CA 1
ATOM 1664 C C . PRO B 1 75 ? 4.949 -19.031 -17.969 1 97.5 75 PRO B C 1
ATOM 1666 O O . PRO B 1 75 ? 4.145 -18.688 -18.828 1 97.5 75 PRO B O 1
ATOM 1669 N N . LEU B 1 76 ? 5.117 -20.234 -17.703 1 95.62 76 LEU B N 1
ATOM 1670 C CA . LEU B 1 76 ? 4.496 -21.328 -18.438 1 95.62 76 LEU B CA 1
ATOM 1671 C C . LEU B 1 76 ? 2.986 -21.344 -18.234 1 95.62 76 LEU B C 1
ATOM 1673 O O . LEU B 1 76 ? 2.26 -22.016 -18.969 1 95.62 76 LEU B O 1
ATOM 1677 N N . TYR B 1 77 ? 2.521 -20.578 -17.281 1 94.62 77 TYR B N 1
ATOM 1678 C CA . TYR B 1 77 ? 1.104 -20.625 -16.938 1 94.62 77 TYR B CA 1
ATOM 1679 C C . TYR B 1 77 ? 0.457 -19.266 -17.141 1 94.62 77 TYR B C 1
ATOM 1681 O O . TYR B 1 77 ? -0.693 -19.047 -16.734 1 94.62 77 TYR B O 1
ATOM 1689 N N . GLN B 1 78 ? 1.154 -18.312 -17.625 1 94.25 78 GLN B N 1
ATOM 1690 C CA . GLN B 1 78 ? 0.613 -16.969 -17.859 1 94.25 78 GLN B CA 1
ATOM 1691 C C . GLN B 1 78 ? -0.332 -16.969 -19.047 1 94.25 78 GLN B C 1
ATOM 1693 O O . GLN B 1 78 ? -0.294 -17.875 -19.891 1 94.25 78 GLN B O 1
ATOM 1698 N N . GLY B 1 79 ? -1.217 -16.047 -19.016 1 91.94 79 GLY B N 1
ATOM 1699 C CA . GLY B 1 79 ? -2.162 -15.922 -20.109 1 91.94 79 GLY B CA 1
ATOM 1700 C C . GLY B 1 79 ? -3.309 -16.906 -20.031 1 91.94 79 GLY B C 1
ATOM 1701 O O . GLY B 1 79 ? -4.059 -17.094 -20.984 1 91.94 79 GLY B O 1
ATOM 1702 N N . SER B 1 80 ? -3.432 -17.547 -18.859 1 90.94 80 SER B N 1
ATOM 1703 C CA . SER B 1 80 ? -4.457 -18.578 -18.703 1 90.94 80 SER B CA 1
ATOM 1704 C C . SER B 1 80 ? -5.508 -18.156 -17.688 1 90.94 80 SER B C 1
ATOM 1706 O O . SER B 1 80 ? -6.359 -18.953 -17.281 1 90.94 80 SER B O 1
ATOM 1708 N N . GLY B 1 81 ? -5.383 -16.969 -17.234 1 94.19 81 GLY B N 1
ATOM 1709 C CA . GLY B 1 81 ? -6.371 -16.469 -16.297 1 94.19 81 GLY B CA 1
ATOM 1710 C C . GLY B 1 81 ? -5.996 -16.719 -14.844 1 94.19 81 GLY B C 1
ATOM 1711 O O . GLY B 1 81 ? -6.715 -16.297 -13.93 1 94.19 81 GLY B O 1
ATOM 1712 N N . ILE B 1 82 ? -4.906 -17.297 -14.609 1 95.69 82 ILE B N 1
ATOM 1713 C CA . ILE B 1 82 ? -4.469 -17.656 -13.266 1 95.69 82 ILE B CA 1
ATOM 1714 C C . ILE B 1 82 ? -4.242 -16.406 -12.43 1 95.69 82 ILE B C 1
ATOM 1716 O O . ILE B 1 82 ? -4.598 -16.359 -11.25 1 95.69 82 ILE B O 1
ATOM 1720 N N . GLY B 1 83 ? -3.686 -15.422 -13.031 1 97 83 GLY B N 1
ATOM 1721 C CA . GLY B 1 83 ? -3.467 -14.164 -12.328 1 97 83 GLY B CA 1
ATOM 1722 C C . GLY B 1 83 ? -4.746 -13.555 -11.789 1 97 83 GLY B C 1
ATOM 1723 O O . GLY B 1 83 ? -4.809 -13.141 -10.633 1 97 83 GLY B O 1
ATOM 1724 N N . ALA B 1 84 ? -5.73 -13.547 -12.656 1 96.5 84 ALA B N 1
ATOM 1725 C CA . ALA B 1 84 ? -7.02 -12.984 -12.266 1 96.5 84 ALA B CA 1
ATOM 1726 C C . ALA B 1 84 ? -7.664 -13.812 -11.156 1 96.5 84 ALA B C 1
ATOM 1728 O O . ALA B 1 84 ? -8.234 -13.258 -10.211 1 96.5 84 ALA B O 1
ATOM 1729 N N . LYS B 1 85 ? -7.602 -15.07 -11.281 1 96.81 85 LYS B N 1
ATOM 1730 C CA . LYS B 1 85 ? -8.117 -15.953 -10.242 1 96.81 85 LYS B CA 1
ATOM 1731 C C . LYS B 1 85 ? -7.434 -15.688 -8.906 1 96.81 85 LYS B C 1
ATOM 1733 O O . LYS B 1 85 ? -8.086 -15.664 -7.859 1 96.81 85 LYS B O 1
ATOM 1738 N N . LEU B 1 86 ? -6.145 -15.508 -8.977 1 97.88 86 LEU B N 1
ATOM 1739 C CA . LEU B 1 86 ? -5.34 -15.25 -7.789 1 97.88 86 LEU B CA 1
ATOM 1740 C C . LEU B 1 86 ? -5.77 -13.953 -7.113 1 97.88 86 LEU B C 1
ATOM 1742 O O . LEU B 1 86 ? -6.062 -13.938 -5.914 1 97.88 86 LEU B O 1
ATOM 1746 N N . VAL B 1 87 ? -5.863 -12.859 -7.879 1 98.06 87 VAL B N 1
ATOM 1747 C CA . VAL B 1 87 ? -6.219 -11.547 -7.355 1 98.06 87 VAL B CA 1
ATOM 1748 C C . VAL B 1 87 ? -7.641 -11.57 -6.809 1 98.06 87 VAL B C 1
ATOM 1750 O O . VAL B 1 87 ? -7.895 -11.102 -5.695 1 98.06 87 VAL B O 1
ATOM 1753 N N . LYS B 1 88 ? -8.547 -12.18 -7.504 1 97.38 88 LYS B N 1
ATOM 1754 C CA . LYS B 1 88 ? -9.938 -12.25 -7.066 1 97.38 88 LYS B CA 1
ATOM 1755 C C . LYS B 1 88 ? -10.07 -13.047 -5.773 1 97.38 88 LYS B C 1
ATOM 1757 O O . LYS B 1 88 ? -10.867 -12.711 -4.902 1 97.38 88 LYS B O 1
ATOM 1762 N N . ARG B 1 89 ? -9.305 -14.094 -5.668 1 97.62 89 ARG B N 1
ATOM 1763 C CA . ARG B 1 89 ? -9.32 -14.875 -4.438 1 97.62 89 ARG B CA 1
ATOM 1764 C C . ARG B 1 89 ? -8.828 -14.055 -3.256 1 97.62 89 ARG B C 1
ATOM 1766 O O . ARG B 1 89 ? -9.352 -14.172 -2.146 1 97.62 89 ARG B O 1
ATOM 1773 N N . LEU B 1 90 ? -7.781 -13.273 -3.465 1 98.12 90 LEU B N 1
ATOM 1774 C CA . LEU B 1 90 ? -7.273 -12.383 -2.43 1 98.12 90 LEU B CA 1
ATOM 1775 C C . LEU B 1 90 ? -8.336 -11.367 -2.023 1 98.12 90 LEU B C 1
ATOM 1777 O O . LEU B 1 90 ? -8.484 -11.062 -0.837 1 98.12 90 LEU B O 1
ATOM 1781 N N . LEU B 1 91 ? -9.094 -10.852 -3 1 97.62 91 LEU B N 1
ATOM 1782 C CA . LEU B 1 91 ? -10.117 -9.844 -2.729 1 97.62 91 LEU B CA 1
ATOM 1783 C C . LEU B 1 91 ? -11.266 -10.445 -1.926 1 97.62 91 LEU B C 1
ATOM 1785 O O . LEU B 1 91 ? -11.781 -9.812 -1.003 1 97.62 91 LEU B O 1
ATOM 1789 N N . VAL B 1 92 ? -11.656 -11.625 -2.27 1 97.12 92 VAL B N 1
ATOM 1790 C CA . VAL B 1 92 ? -12.695 -12.305 -1.511 1 97.12 92 VAL B CA 1
ATOM 1791 C C . VAL B 1 92 ? -12.25 -12.484 -0.061 1 97.12 92 VAL B C 1
ATOM 1793 O O . VAL B 1 92 ? -13.023 -12.227 0.867 1 97.12 92 VAL B O 1
ATOM 1796 N N . GLU B 1 93 ? -11.031 -12.906 0.126 1 97.44 93 GLU B N 1
ATOM 1797 C CA . GLU B 1 93 ? -10.5 -13.078 1.475 1 97.44 93 GLU B CA 1
ATOM 1798 C C . GLU B 1 93 ? -10.43 -11.742 2.213 1 97.44 93 GLU B C 1
ATOM 1800 O O . GLU B 1 93 ? -10.695 -11.68 3.416 1 97.44 93 GLU B O 1
ATOM 1805 N N . ALA B 1 94 ? -9.992 -10.719 1.504 1 96.5 94 ALA B N 1
ATOM 1806 C CA . ALA B 1 94 ? -9.977 -9.383 2.096 1 96.5 94 ALA B CA 1
ATOM 1807 C C . ALA B 1 94 ? -11.352 -9.016 2.654 1 96.5 94 ALA B C 1
ATOM 1809 O O . ALA B 1 94 ? -11.469 -8.609 3.812 1 96.5 94 ALA B O 1
ATOM 1810 N N . GLU B 1 95 ? -12.375 -9.195 1.874 1 94.81 95 GLU B N 1
ATOM 1811 C CA . GLU B 1 95 ? -13.742 -8.906 2.295 1 94.81 95 GLU B CA 1
ATOM 1812 C C . GLU B 1 95 ? -14.117 -9.695 3.543 1 94.81 95 GLU B C 1
ATOM 1814 O O . GLU B 1 95 ? -14.656 -9.141 4.5 1 94.81 95 GLU B O 1
ATOM 1819 N N . THR B 1 96 ? -13.766 -10.922 3.52 1 94.94 96 THR B N 1
ATOM 1820 C CA . THR B 1 96 ? -14.133 -11.82 4.609 1 94.94 96 THR B CA 1
ATOM 1821 C C . THR B 1 96 ? -13.406 -11.438 5.895 1 94.94 96 THR B C 1
ATOM 1823 O O . THR B 1 96 ? -13.883 -11.727 6.992 1 94.94 96 THR B O 1
ATOM 1826 N N . THR B 1 97 ? -12.258 -10.789 5.773 1 93.38 97 THR B N 1
ATOM 1827 C CA . THR B 1 97 ? -11.453 -10.469 6.945 1 93.38 97 THR B CA 1
ATOM 1828 C C . THR B 1 97 ? -11.617 -9.008 7.34 1 93.38 97 THR B C 1
ATOM 1830 O O . THR B 1 97 ? -10.867 -8.492 8.172 1 93.38 97 THR B O 1
ATOM 1833 N N . GLY B 1 98 ? -12.477 -8.336 6.684 1 92.31 98 GLY B N 1
ATOM 1834 C CA . GLY B 1 98 ? -12.844 -6.992 7.105 1 92.31 98 GLY B CA 1
ATOM 1835 C C . GLY B 1 98 ? -12.039 -5.91 6.422 1 92.31 98 GLY B C 1
ATOM 1836 O O . GLY B 1 98 ? -12.039 -4.754 6.855 1 92.31 98 GLY B O 1
ATOM 1837 N N . ILE B 1 99 ? -11.289 -6.281 5.438 1 93.62 99 ILE B N 1
ATOM 1838 C CA . ILE B 1 99 ? -10.578 -5.305 4.617 1 93.62 99 ILE B CA 1
ATOM 1839 C C . ILE B 1 99 ? -11.492 -4.809 3.502 1 93.62 99 ILE B C 1
ATOM 1841 O O . ILE B 1 99 ? -11.844 -5.566 2.594 1 93.62 99 ILE B O 1
ATOM 1845 N N . GLU B 1 100 ? -11.758 -3.514 3.553 1 93.94 100 GLU B N 1
ATOM 1846 C CA . GLU B 1 100 ? -12.797 -2.992 2.674 1 93.94 100 GLU B CA 1
ATOM 1847 C C . GLU B 1 100 ? -12.195 -2.244 1.488 1 93.94 100 GLU B C 1
ATOM 1849 O O . GLU B 1 100 ? -12.891 -1.965 0.508 1 93.94 100 GLU B O 1
ATOM 1854 N N . ILE B 1 101 ? -11.031 -1.855 1.633 1 95.12 101 ILE B N 1
ATOM 1855 C CA . ILE B 1 101 ? -10.328 -1.146 0.569 1 95.12 101 ILE B CA 1
ATOM 1856 C C . ILE B 1 101 ? -9.008 -1.854 0.263 1 95.12 101 ILE B C 1
ATOM 1858 O O . ILE B 1 101 ? -8.234 -2.15 1.173 1 95.12 101 ILE B O 1
ATOM 1862 N N . VAL B 1 102 ? -8.812 -2.184 -0.97 1 97.31 102 VAL B N 1
ATOM 1863 C CA . VAL B 1 102 ? -7.566 -2.809 -1.403 1 97.31 102 VAL B CA 1
ATOM 1864 C C . VAL B 1 102 ? -6.938 -1.984 -2.525 1 97.31 102 VAL B C 1
ATOM 1866 O O . VAL B 1 102 ? -7.625 -1.586 -3.471 1 97.31 102 VAL B O 1
ATOM 1869 N N . THR B 1 103 ? -5.68 -1.733 -2.367 1 96.81 103 THR B N 1
ATOM 1870 C CA . THR B 1 103 ? -4.961 -0.947 -3.363 1 96.81 103 THR B CA 1
ATOM 1871 C C . THR B 1 103 ? -3.836 -1.767 -3.992 1 96.81 103 THR B C 1
ATOM 1873 O O . THR B 1 103 ? -3.24 -2.619 -3.332 1 96.81 103 THR B O 1
ATOM 1876 N N . VAL B 1 104 ? -3.582 -1.553 -5.281 1 96.19 104 VAL B N 1
ATOM 1877 C CA . VAL B 1 104 ? -2.455 -2.123 -6.012 1 96.19 104 VAL B CA 1
ATOM 1878 C C . VAL B 1 104 ? -1.797 -1.044 -6.867 1 96.19 104 VAL B C 1
ATOM 1880 O O . VAL B 1 104 ? -2.449 -0.077 -7.27 1 96.19 104 VAL B O 1
ATOM 1883 N N . THR B 1 105 ? -0.546 -1.134 -7.055 1 93.88 105 THR B N 1
ATOM 1884 C CA . THR B 1 105 ? 0.192 -0.322 -8.016 1 93.88 105 THR B CA 1
ATOM 1885 C C . THR B 1 105 ? 0.827 -1.2 -9.094 1 93.88 105 THR B C 1
ATOM 1887 O O . THR B 1 105 ? 1.252 -2.324 -8.812 1 93.88 105 THR B O 1
ATOM 1890 N N . PHE B 1 106 ? 0.846 -0.717 -10.297 1 92.25 106 PHE B N 1
ATOM 1891 C CA . PHE B 1 106 ? 1.287 -1.521 -11.43 1 92.25 106 PHE B CA 1
ATOM 1892 C C . PHE B 1 106 ? 1.745 -0.63 -12.578 1 92.25 106 PHE B C 1
ATOM 1894 O O . PHE B 1 106 ? 1.484 0.575 -12.578 1 92.25 106 PHE B O 1
ATOM 1901 N N . ASP B 1 107 ? 2.467 -1.246 -13.469 1 89.88 107 ASP B N 1
ATOM 1902 C CA . ASP B 1 107 ? 2.74 -0.575 -14.734 1 89.88 107 ASP B CA 1
ATOM 1903 C C . ASP B 1 107 ? 1.456 -0.378 -15.539 1 89.88 107 ASP B C 1
ATOM 1905 O O . ASP B 1 107 ? 0.588 -1.253 -15.555 1 89.88 107 ASP B O 1
ATOM 1909 N N . THR B 1 108 ? 1.416 0.74 -16.234 1 87.94 108 THR B N 1
ATOM 1910 C CA . THR B 1 108 ? 0.2 1.151 -16.922 1 87.94 108 THR B CA 1
ATOM 1911 C C . THR B 1 108 ? -0.259 0.071 -17.906 1 87.94 108 THR B C 1
ATOM 1913 O O . THR B 1 108 ? -1.456 -0.081 -18.156 1 87.94 108 THR B O 1
ATOM 1916 N N . GLU B 1 109 ? 0.665 -0.711 -18.359 1 91.19 109 GLU B N 1
ATOM 1917 C CA . GLU B 1 109 ? 0.311 -1.759 -19.312 1 91.19 109 GLU B CA 1
ATOM 1918 C C . GLU B 1 109 ? -0.534 -2.844 -18.656 1 91.19 109 GLU B C 1
ATOM 1920 O O . GLU B 1 109 ? -1.208 -3.615 -19.344 1 91.19 109 GLU B O 1
ATOM 1925 N N . HIS B 1 110 ? -0.518 -2.865 -17.375 1 92.5 110 HIS B N 1
ATOM 1926 C CA . HIS B 1 110 ? -1.259 -3.895 -16.656 1 92.5 110 HIS B CA 1
ATOM 1927 C C . HIS B 1 110 ? -2.621 -3.379 -16.203 1 92.5 110 HIS B C 1
ATOM 1929 O O . HIS B 1 110 ? -3.375 -4.098 -15.539 1 92.5 110 HIS B O 1
ATOM 1935 N N . ALA B 1 111 ? -3.047 -2.197 -16.562 1 93.25 111 ALA B N 1
ATOM 1936 C CA . ALA B 1 111 ? -4.297 -1.569 -16.141 1 93.25 111 ALA B CA 1
ATOM 1937 C C . ALA B 1 111 ? -5.5 -2.424 -16.531 1 93.25 111 ALA B C 1
ATOM 1939 O O . ALA B 1 111 ? -6.375 -2.699 -15.711 1 93.25 111 ALA B O 1
ATOM 1940 N N . PRO B 1 112 ? -5.559 -2.934 -17.781 1 94.38 112 PRO B N 1
ATOM 1941 C CA . PRO B 1 112 ? -6.719 -3.746 -18.156 1 94.38 112 PRO B CA 1
ATOM 1942 C C . PRO B 1 112 ? -6.871 -4.992 -17.281 1 94.38 112 PRO B C 1
ATOM 1944 O O . PRO B 1 112 ? -7.996 -5.398 -16.984 1 94.38 112 PRO B O 1
ATOM 1947 N N . PHE B 1 113 ? -5.75 -5.531 -16.875 1 95.44 113 PHE B N 1
ATOM 1948 C CA . PHE B 1 113 ? -5.754 -6.719 -16.031 1 95.44 113 PHE B CA 1
ATOM 1949 C C . PHE B 1 113 ? -6.441 -6.43 -14.703 1 95.44 113 PHE B C 1
ATOM 1951 O O . PHE B 1 113 ? -7.371 -7.141 -14.312 1 95.44 113 PHE B O 1
ATOM 1958 N N . TYR B 1 114 ? -6.086 -5.418 -14.047 1 96.5 114 TYR B N 1
ATOM 1959 C CA . TYR B 1 114 ? -6.605 -5.121 -12.719 1 96.5 114 TYR B CA 1
ATOM 1960 C C . TYR B 1 114 ? -8.023 -4.566 -12.797 1 96.5 114 TYR B C 1
ATOM 1962 O O . TYR B 1 114 ? -8.836 -4.777 -11.891 1 96.5 114 TYR B O 1
ATOM 1970 N N . GLN B 1 115 ? -8.281 -3.879 -13.891 1 95.19 115 GLN B N 1
ATOM 1971 C CA . GLN B 1 115 ? -9.656 -3.434 -14.109 1 95.19 115 GLN B CA 1
ATOM 1972 C C . GLN B 1 115 ? -10.609 -4.621 -14.203 1 95.19 115 GLN B C 1
ATOM 1974 O O . GLN B 1 115 ? -11.695 -4.602 -13.617 1 95.19 115 GLN B O 1
ATOM 1979 N N . ARG B 1 116 ? -10.172 -5.625 -14.859 1 95.25 116 ARG B N 1
ATOM 1980 C CA . ARG B 1 116 ? -10.977 -6.836 -14.984 1 95.25 116 ARG B CA 1
ATOM 1981 C C . ARG B 1 116 ? -11.156 -7.516 -13.633 1 95.25 116 ARG B C 1
ATOM 1983 O O . ARG B 1 116 ? -12.148 -8.211 -13.406 1 95.25 116 ARG B O 1
ATOM 1990 N N . CYS B 1 117 ? -10.219 -7.301 -12.797 1 96.56 117 CYS B N 1
ATOM 1991 C CA . CYS B 1 117 ? -10.297 -7.891 -11.461 1 96.56 117 CYS B CA 1
ATOM 1992 C C . CYS B 1 117 ? -11.188 -7.066 -10.547 1 96.56 117 CYS B C 1
ATOM 1994 O O . CYS B 1 117 ? -11.438 -7.449 -9.406 1 96.56 117 CYS B O 1
ATOM 1996 N N . GLY B 1 118 ? -11.633 -5.848 -10.984 1 96.19 118 GLY B N 1
ATOM 1997 C CA . GLY B 1 118 ? -12.594 -5.07 -10.211 1 96.19 118 GLY B CA 1
ATOM 1998 C C . GLY B 1 118 ? -11.992 -3.799 -9.633 1 96.19 118 GLY B C 1
ATOM 1999 O O . GLY B 1 118 ? -12.656 -3.088 -8.875 1 96.19 118 GLY B O 1
ATOM 2000 N N . PHE B 1 119 ? -10.781 -3.539 -10.055 1 96.69 119 PHE B N 1
ATOM 2001 C CA . PHE B 1 119 ? -10.156 -2.328 -9.539 1 96.69 119 PHE B CA 1
ATOM 2002 C C . PHE B 1 119 ? -10.539 -1.118 -10.383 1 96.69 119 PHE B C 1
ATOM 2004 O O . PHE B 1 119 ? -10.664 -1.217 -11.602 1 96.69 119 PHE B O 1
ATOM 2011 N N . THR B 1 120 ? -10.742 -0.03 -9.688 1 95.25 120 THR B N 1
ATOM 2012 C CA . THR B 1 120 ? -10.875 1.255 -10.359 1 95.25 120 THR B CA 1
ATOM 2013 C C . THR B 1 120 ? -9.508 1.89 -10.602 1 95.25 120 THR B C 1
ATOM 2015 O O . THR B 1 120 ? -8.695 1.991 -9.68 1 95.25 120 THR B O 1
ATOM 2018 N N . TYR B 1 121 ? -9.32 2.303 -11.781 1 92.06 121 TYR B N 1
ATOM 2019 C CA . TYR B 1 121 ? -8.031 2.859 -12.172 1 92.06 121 TYR B CA 1
ATOM 2020 C C . TYR B 1 121 ? -7.812 4.227 -11.539 1 92.06 121 TYR B C 1
ATOM 2022 O O . TYR B 1 121 ? -8.734 5.043 -11.469 1 92.06 121 TYR B O 1
ATOM 2030 N N . GLY B 1 122 ? -6.672 4.477 -11.102 1 91.38 122 GLY B N 1
ATOM 2031 C CA . GLY B 1 122 ? -6.172 5.75 -10.594 1 91.38 122 GLY B CA 1
ATOM 2032 C C . GLY B 1 122 ? -4.676 5.922 -10.789 1 91.38 122 GLY B C 1
ATOM 2033 O O . GLY B 1 122 ? -4.059 5.191 -11.562 1 91.38 122 GLY B O 1
ATOM 2034 N N . GLY B 1 123 ? -4.16 6.965 -10.141 1 92.31 123 GLY B N 1
ATOM 2035 C CA . GLY B 1 123 ? -2.727 7.199 -10.227 1 92.31 123 GLY B CA 1
ATOM 2036 C C . GLY B 1 123 ? -1.943 6.508 -9.125 1 92.31 123 GLY B C 1
ATOM 2037 O O . GLY B 1 123 ? -2.455 6.309 -8.023 1 92.31 123 GLY B O 1
ATOM 2038 N N . GLY B 1 124 ? -0.807 6.07 -9.492 1 93.5 124 GLY B N 1
ATOM 2039 C CA . GLY B 1 124 ? 0.167 5.555 -8.547 1 93.5 124 GLY B CA 1
ATOM 2040 C C . GLY B 1 124 ? 1.545 6.168 -8.719 1 93.5 124 GLY B C 1
ATOM 2041 O O . GLY B 1 124 ? 1.864 6.707 -9.773 1 93.5 124 GLY B O 1
ATOM 2042 N N . GLY B 1 125 ? 2.23 6.254 -7.645 1 95 125 GLY B N 1
ATOM 2043 C CA . GLY B 1 125 ? 3.609 6.715 -7.652 1 95 125 GLY B CA 1
ATOM 2044 C C . GLY B 1 125 ? 4.547 5.812 -6.871 1 95 125 GLY B C 1
ATOM 2045 O O . GLY B 1 125 ? 4.164 5.258 -5.84 1 95 125 GLY B O 1
ATOM 2046 N N . VAL B 1 126 ? 5.75 5.664 -7.449 1 95.69 126 VAL B N 1
ATOM 2047 C CA . VAL B 1 126 ? 6.77 4.871 -6.77 1 95.69 126 VAL B CA 1
ATOM 2048 C C . VAL B 1 126 ? 8.039 5.699 -6.602 1 95.69 126 VAL B C 1
ATOM 2050 O O . VAL B 1 126 ? 8.484 6.359 -7.543 1 95.69 126 VAL B O 1
ATOM 2053 N N . TRP B 1 127 ? 8.453 5.672 -5.418 1 96.69 127 TRP B N 1
ATOM 2054 C CA . TRP B 1 127 ? 9.719 6.305 -5.066 1 96.69 127 TRP B CA 1
ATOM 2055 C C . TRP B 1 127 ? 10.766 5.262 -4.676 1 96.69 127 TRP B C 1
ATOM 2057 O O . TRP B 1 127 ? 10.453 4.301 -3.967 1 96.69 127 TRP B O 1
ATOM 2067 N N . ARG B 1 128 ? 11.961 5.34 -5.219 1 95.25 128 ARG B N 1
ATOM 2068 C CA . ARG B 1 128 ? 13.07 4.449 -4.898 1 95.25 128 ARG B CA 1
ATOM 2069 C C . ARG B 1 128 ? 14.312 5.238 -4.488 1 95.25 128 ARG B C 1
ATOM 2071 O O . ARG B 1 128 ? 14.609 6.285 -5.074 1 95.25 128 ARG B O 1
ATOM 2078 N N . ILE B 1 129 ? 14.945 4.75 -3.479 1 89.69 129 ILE B N 1
ATOM 2079 C CA . ILE B 1 129 ? 16.203 5.402 -3.125 1 89.69 129 ILE B CA 1
ATOM 2080 C C . ILE B 1 129 ? 17.156 5.352 -4.312 1 89.69 129 ILE B C 1
ATOM 2082 O O . ILE B 1 129 ? 17.219 4.352 -5.027 1 89.69 129 ILE B O 1
ATOM 2086 N N . LYS B 1 130 ? 17.656 6.609 -4.75 1 69.69 130 LYS B N 1
ATOM 2087 C CA . LYS B 1 130 ? 18.625 6.664 -5.836 1 69.69 130 LYS B CA 1
ATOM 2088 C C . LYS B 1 130 ? 19.922 5.953 -5.449 1 69.69 130 LYS B C 1
ATOM 2090 O O . LYS B 1 130 ? 20.438 6.152 -4.348 1 69.69 130 LYS B O 1
ATOM 2095 N N . ASN B 1 131 ? 20.016 4.617 -5.75 1 56.88 131 ASN B N 1
ATOM 2096 C CA . ASN B 1 131 ? 21.375 4.113 -5.641 1 56.88 131 ASN B CA 1
ATOM 2097 C C . ASN B 1 131 ? 22.391 5.102 -6.211 1 56.88 131 ASN B C 1
ATOM 2099 O O . ASN B 1 131 ? 22.203 5.617 -7.316 1 56.88 131 ASN B O 1
ATOM 2103 N N . GLY B 1 132 ? 22.938 5.957 -5.422 1 38.62 132 GLY B N 1
ATOM 2104 C CA . GLY B 1 132 ? 24.141 6.598 -5.938 1 38.62 132 GLY B CA 1
ATOM 2105 C C . GLY B 1 132 ? 24.75 5.852 -7.105 1 38.62 132 GLY B C 1
ATOM 2106 O O . GLY B 1 132 ? 24.562 4.645 -7.25 1 38.62 132 GLY B O 1
#

pLDDT: mean 93.18, std 9.29, range [38.62, 98.56]

Secondary structure (DSSP, 8-state):
-----EET----TTHHHHHHHHTT----GGGTTHHHHHSSEEEEEE-TTS-EEEEEEEEE-SSSEEEEEEEEE-GGGTTSSHHHHHHHHHHHHHHHTT--EEEEEE-GGGHHHHHHTTPEEEEEEEEE----/-----EET----TTHHHHHHHHTT----GGGTTHHHHHSSEEEEEE-TTS-EEEEEEEEE-SSSEEEEEEEEE-GGGTTSSHHHHHHHHHHHHHHHTT--EEEEEE-GGGHHHHHHTTPEEEEEEEEE----

Radius of gyration: 19.14 Å; Cα contacts (8 Å, |Δi|>4): 546; chains: 2; bounding box: 49×60×41 Å

Nearest PDB structures (foldseek):
  7daj-assembly1_B  TM=9.287E-01  e=1.399E-09  Oryza sativa Japonica Group
  7dai-assembly2_C  TM=8.978E-01  e=6.991E-10  Oryza sativa Japonica Group
  7dal-assembly1_B  TM=9.125E-01  e=1.587E-09  Oryza sativa Japonica Group
  7dai-assembly1_A-2  TM=8.800E-01  e=1.587E-09  Oryza sativa Japonica Group
  6k5m-assembly1_A  TM=8.630E-01  e=1.636E-08  Oryza sativa Japonica Group

InterPro domains:
  IPR000182 GNAT domain [PF00583] (23-119)
  IPR000182 GNAT domain [PS51186] (5-132)
  IPR016181 Acyl-CoA N-acyltransferase [SSF55729] (19-122)
  IPR045039 Acetyltransferase NSI-like [PTHR43626] (19-120)

Organism: NCBI:txid1246626

Sequence (264 aa):
MNDKVRINLPIEDEEVPLLRETVGWARRDQDYPLLFERCTFWAGMRGENEELIAFGYLCGMGLEHGYIEDVIVHPLYQGSGIGAKLVKRLLVEAETTGIEIVTVTFDTEHAPFYQRCGFTYGGGGVWRIKNGMNDKVRINLPIEDEEVPLLRETVGWARRDQDYPLLFERCTFWAGMRGENEELIAFGYLCGMGLEHGYIEDVIVHPLYQGSGIGAKLVKRLLVEAETTGIEIVTVTFDTEHAPFYQRCGFTYGGGGVWRIKNG

Solvent-accessible surface area (backbone atoms only — not comparable to full-atom values): 14425 Å² total; per-residue (Å²): 105,66,82,52,69,32,72,63,56,91,73,61,58,60,51,60,23,50,46,32,41,71,73,72,42,80,42,60,57,80,49,41,61,56,48,76,74,60,37,74,49,35,37,32,27,42,42,81,85,68,43,71,37,31,37,32,33,34,31,54,76,80,49,52,46,33,34,55,45,71,77,43,54,37,72,94,53,54,95,69,54,52,63,52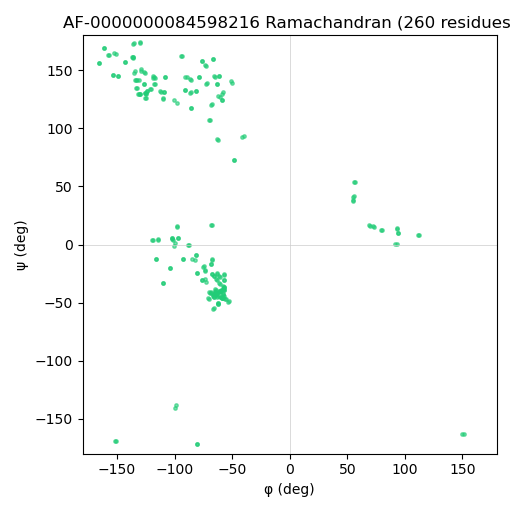,51,44,52,43,52,52,50,54,49,32,51,74,71,56,28,42,32,39,36,39,71,43,58,61,88,48,48,68,60,45,41,73,59,60,26,44,81,42,23,14,31,43,30,62,66,77,74,123,104,65,83,53,69,32,73,64,57,91,73,60,59,60,52,60,24,50,46,34,41,70,73,71,42,79,42,60,57,80,49,42,60,56,48,74,74,59,37,75,50,35,37,32,27,40,41,80,84,67,42,74,39,32,37,30,33,34,31,52,77,80,48,50,46,35,33,56,46,71,78,43,55,38,70,92,53,55,95,68,54,53,64,53,53,45,53,44,50,50,50,53,49,31,52,76,71,56,28,42,32,38,36,40,70,44,58,62,90,48,46,69,61,45,41,73,59,60,27,45,80,41,23,15,29,43,30,62,66,75,75,123

Foldseek 3Di:
DQLAKDKQDDDDLQQLLVQCVQVPHHSPSVCPPVCCVAAPIKIFDADPVRGTFWIWTWHDDLAQEIEIDDGTGRPVCPPVCSSLNRLLVNVVVCVVSRHNYYDYDDDPVCVVVVVVSPDDDDDDDDDDDPPD/DQLAKDKQDDDDLQQLLVQCVQVPHHSPSVCPPVCCVAAPIKIFDADPVRGTFWIWTWHDDLAQEIEIDDTGGRPVCPPVCSSLNRLLVNVVVCVVSNHNYYDYDDDPVCVVVVVVSPDDDDDDDDDDDPPD